Protein 5C3U (pdb70)

InterPro domains:
  IPR001926 Tryptophan synthase beta chain-like, PALP domain [PF00291] (20-313)
  IPR036052 Tryptophan synthase beta chain-like, PALP domain superfamily [G3DSA:3.40.50.1100] (22-314)
  IPR036052 Tryptophan synthase beta chain-like, PALP domain superfamily [G3DSA:3.40.50.1100] (52-147)
  IPR036052 Tryptophan synthase beta chain-like, PALP domain superfamily [SSF53686] (13-328)
  IPR050147 Serine/Threonine Dehydratase [PTHR48078] (16-329)

Secondary structure (DSSP, 8-state):
--SS----EEE-HHHHHHHTSEEEEEEGGGSGGGBTHHHHHHHHHHHHHHHH-SS-EEEE-S-HHHHHHHHHHHHHHT-EEEEEE-TT--HHHHHHHHHTT-EEEE--SSHHHHHHHHHTT--TTEEE--SS-SHHHHHHHHHHHHHHHHHTTT---SEEEEE-SSSHHHHHHHHHHHHTT-TT--EEEEEETTS-HHHHHHHHTS-----S---S-GGG--SS--HHHHHHHHHS-EEEEEE-HHHHHHHHHHHHHHHS----HHHHHHHHHHHTSHHHHH-TT--TT-EEEEEE-B-SS--HHHHHHHHHHH-

Nearest PDB structures (foldseek):
  5c3u-assembly1_A  TM=1.003E+00  e=1.178E-66  Rhizomucor miehei CAU432
  2rkb-assembly1_A  TM=9.290E-01  e=1.247E-35  Homo sapiens
  4h27-assembly1_A  TM=9.374E-01  e=5.847E-35  Homo sapiens
  1p5j-assembly1_A  TM=9.409E-01  e=1.085E-34  Homo sapiens
  2d1f-assembly1_B  TM=8.434E-01  e=1.531E-17  Mycobacterium tuberculosis

CATH classification: 3.40.50.1100 (+1 more: 3.40.50.1100)

Sequence (315 aa):
QSLHVATPLLHAPNLTTKELECNVFLKMENIQPSGSVKMRGIGAFCYQAVQTRGTNIQFVCGSGPNTVLAVSYCARQLGVEAIIVVPKATNERICQSIRTDGSHLILYGENWTAAEVHARKLVRRNGIYVPSSDHALIWQGHSTIVQELKTQLNDNPPAAIICPVGGGGLLNGVIMGLQEADWKDVPVIAVVETHGSNAFQASVVAGELVIMEKNNTIATSLISKAVSSKSLELSLNHPVVPFAVSDAMAADAVRLFAEDFKMLVEASAGAALSLCYTHLIRDILPSLSPAKDVVVVLVTGGSDISLAHLDEYRKKYM

Organism: NCBI:txid1031333

Foldseek 3Di:
DWQWDQFDWAWQVVLCVVLQFTETEGQQCPTVLRFLLRQLLRQVLVVLCVPQNAAAEEFELAFLSNQSNVLQNNLVRVHEYEYEYEQDDDVVSVVSSVVSVYHYDYHDPASVRRRVVRVVVADPRYDYRHRAADPRSLCRLLVNLVSVCVVVVNDQFQEEEEEAAQCRNVSNVCVNCVVSVVQAHEYEYEEAPQAQQLVVCLVVVHWAADPPGDAQQRRNHDRTHHPSNSVSVVRGHYHYDHHHSLLLLVQQVVCCVRVVAGAGSSLSRRSSCSVVSVVCVVPVPGHHVGYYYRHNGTDDRTDVVNNVVSVVPRD

Structure (mmCIF, N/CA/C/O backbone):
data_5C3U
#
_entry.id   5C3U
#
_cell.length_a   72.980
_cell.length_b   72.885
_cell.length_c   111.121
_cell.angle_alpha   90.00
_cell.angle_beta   90.00
_cell.angle_gamma   90.00
#
_symmetry.space_group_name_H-M   'C 2 2 21'
#
loop_
_entity.id
_entity.type
_entity.pdbx_description
1 polymer 'L-serine ammonia-lyase'
2 non-polymer "PYRIDOXAL-5'-PHOSPHATE"
3 water water
#
loop_
_atom_site.group_PDB
_atom_site.id
_atom_site.type_symbol
_atom_site.label_atom_id
_atom_site.label_alt_id
_atom_site.label_comp_id
_atom_site.label_asym_id
_atom_site.label_entity_id
_atom_site.label_seq_id
_atom_site.pdbx_PDB_ins_code
_atom_site.Cartn_x
_atom_site.Cartn_y
_atom_site.Cartn_z
_atom_site.occupancy
_atom_site.B_iso_or_equiv
_atom_site.auth_seq_id
_atom_site.auth_comp_id
_atom_site.auth_asym_id
_atom_site.auth_atom_id
_atom_site.pdbx_PDB_model_num
ATOM 1 N N . GLN A 1 16 ? 20.763 5.503 30.127 1.00 50.17 16 GLN A N 1
ATOM 2 C CA . GLN A 1 16 ? 21.610 5.706 31.338 1.00 47.27 16 GLN A CA 1
ATOM 3 C C . GLN A 1 16 ? 21.503 7.150 31.843 1.00 46.38 16 GLN A C 1
ATOM 4 O O . GLN A 1 16 ? 20.693 7.435 32.732 1.00 46.15 16 GLN A O 1
ATOM 6 N N . SER A 1 17 ? 22.297 8.057 31.267 1.00 43.38 17 SER A N 1
ATOM 7 C CA . SER A 1 17 ? 22.327 9.442 31.745 1.00 40.61 17 SER A CA 1
ATOM 8 C C . SER A 1 17 ? 22.523 10.489 30.653 1.00 37.90 17 SER A C 1
ATOM 9 O O . SER A 1 17 ? 23.101 10.209 29.594 1.00 36.39 17 SER A O 1
ATOM 12 N N . LEU A 1 18 ? 22.051 11.702 30.944 1.00 32.12 18 LEU A N 1
ATOM 13 C CA . LEU A 1 18 ? 22.101 12.823 30.026 1.00 31.07 18 LEU A CA 1
ATOM 14 C C . LEU A 1 18 ? 23.388 13.672 30.163 1.00 31.13 18 LEU A C 1
ATOM 15 O O . LEU A 1 18 ? 23.761 14.406 29.252 1.00 31.57 18 LEU A O 1
ATOM 20 N N . HIS A 1 19 ? 24.051 13.569 31.309 1.00 29.46 19 HIS A N 1
ATOM 21 C CA . HIS A 1 19 ? 25.334 14.235 31.529 1.00 28.61 19 HIS A CA 1
ATOM 22 C C . HIS A 1 19 ? 26.481 13.414 30.961 1.00 29.68 19 HIS A C 1
ATOM 23 O O . HIS A 1 19 ? 26.316 12.245 30.568 1.00 28.94 19 HIS A O 1
ATOM 30 N N . VAL A 1 20 ? 27.660 14.014 30.938 1.00 27.32 20 VAL A N 1
ATOM 31 C CA . VAL A 1 20 ? 28.846 13.381 30.361 1.00 28.75 20 VAL A CA 1
ATOM 32 C C . VAL A 1 20 ? 29.913 13.353 31.422 1.00 29.07 20 VAL A C 1
ATOM 33 O O . VAL A 1 20 ? 29.846 14.120 32.383 1.00 28.37 20 VAL A O 1
ATOM 37 N N . ALA A 1 21 ? 30.881 12.452 31.288 1.00 29.71 21 ALA A N 1
ATOM 38 C CA . ALA A 1 21 ? 32.058 12.513 32.146 1.00 29.89 21 ALA A CA 1
ATOM 39 C C . ALA A 1 21 ? 32.905 13.719 31.731 1.00 28.76 21 ALA A C 1
ATOM 40 O O . ALA A 1 21 ? 33.042 14.032 30.541 1.00 30.19 21 ALA A O 1
ATOM 42 N N . THR A 1 22 ? 33.416 14.443 32.714 1.00 27.01 22 THR A N 1
ATOM 43 C CA . THR A 1 22 ? 34.098 15.699 32.426 1.00 27.99 22 THR A CA 1
ATOM 44 C C . THR A 1 22 ? 35.568 15.596 32.816 1.00 27.41 22 THR A C 1
ATOM 45 O O . THR A 1 22 ? 35.910 14.809 33.693 1.00 28.93 22 THR A O 1
ATOM 49 N N . PRO A 1 23 ? 36.433 16.409 32.180 1.00 29.87 23 PRO A N 1
ATOM 50 C CA . PRO A 1 23 ? 37.861 16.407 32.526 1.00 31.16 23 PRO A CA 1
ATOM 51 C C . PRO A 1 23 ? 38.153 16.834 33.963 1.00 29.01 23 PRO A C 1
ATOM 52 O O . PRO A 1 23 ? 37.440 17.695 34.525 1.00 29.34 23 PRO A O 1
ATOM 56 N N . LEU A 1 24 ? 39.204 16.242 34.529 1.00 30.27 24 LEU A N 1
ATOM 57 C CA . LEU A 1 24 ? 39.802 16.735 35.766 1.00 30.98 24 LEU A CA 1
ATOM 58 C C . LEU A 1 24 ? 41.173 17.312 35.406 1.00 32.44 24 LEU A C 1
ATOM 59 O O . LEU A 1 24 ? 42.132 16.565 35.196 1.00 34.72 24 LEU A O 1
ATOM 64 N N . LEU A 1 25 ? 41.244 18.635 35.293 1.00 30.98 25 LEU A N 1
ATOM 65 C CA . LEU A 1 25 ? 42.465 19.307 34.840 1.00 32.27 25 LEU A CA 1
ATOM 66 C C . LEU A 1 25 ? 43.405 19.696 35.968 1.00 33.10 25 LEU A C 1
ATOM 67 O O . LEU A 1 25 ? 42.987 20.185 37.014 1.00 31.74 25 LEU A O 1
ATOM 72 N N . HIS A 1 26 ? 44.694 19.454 35.756 1.00 32.63 26 HIS A N 1
ATOM 73 C CA . HIS A 1 26 ? 45.703 19.922 36.684 1.00 34.97 26 HIS A CA 1
ATOM 74 C C . HIS A 1 26 ? 45.935 21.390 36.441 1.00 33.00 26 HIS A C 1
ATOM 75 O O . HIS A 1 26 ? 45.957 21.849 35.289 1.00 34.91 26 HIS A O 1
ATOM 82 N N . ALA A 1 27 ? 46.071 22.151 37.521 1.00 29.25 27 ALA A N 1
ATOM 83 C CA . ALA A 1 27 ? 46.332 23.585 37.439 1.00 29.67 27 ALA A CA 1
ATOM 84 C C . ALA A 1 27 ? 47.787 23.882 37.852 1.00 30.49 27 ALA A C 1
ATOM 85 O O . ALA A 1 27 ? 48.059 24.113 39.031 1.00 32.34 27 ALA A O 1
ATOM 87 N N . PRO A 1 28 ? 48.738 23.862 36.896 1.00 31.55 28 PRO A N 1
ATOM 88 C CA . PRO A 1 28 ? 50.142 23.886 37.354 1.00 31.94 28 PRO A CA 1
ATOM 89 C C . PRO A 1 28 ? 50.640 25.196 37.974 1.00 32.75 28 PRO A C 1
ATOM 90 O O . PRO A 1 28 ? 51.477 25.157 38.880 1.00 35.79 28 PRO A O 1
ATOM 94 N N . ASN A 1 29 ? 50.143 26.338 37.514 1.00 35.72 29 ASN A N 1
ATOM 95 C CA . ASN A 1 29 ? 50.592 27.624 38.070 1.00 36.63 29 ASN A CA 1
ATOM 96 C C . ASN A 1 29 ? 50.075 27.770 39.492 1.00 37.99 29 ASN A C 1
ATOM 97 O O . ASN A 1 29 ? 50.789 28.245 40.381 1.00 37.57 29 ASN A O 1
ATOM 102 N N . LEU A 1 30 ? 48.846 27.310 39.705 1.00 35.14 30 LEU A N 1
ATOM 103 C CA . LEU A 1 30 ? 48.240 27.303 41.031 1.00 36.74 30 LEU A CA 1
ATOM 104 C C . LEU A 1 30 ? 48.915 26.321 41.973 1.00 35.55 30 LEU A C 1
ATOM 105 O O . LEU A 1 30 ? 49.099 26.623 43.163 1.00 35.05 30 LEU A O 1
ATOM 110 N N . THR A 1 31 ? 49.240 25.139 41.446 1.00 33.56 31 THR A N 1
ATOM 111 C CA A THR A 1 31 ? 49.928 24.123 42.237 0.50 35.53 31 THR A CA 1
ATOM 112 C CA B THR A 1 31 ? 49.940 24.103 42.200 0.50 33.48 31 THR A CA 1
ATOM 113 C C . THR A 1 31 ? 51.267 24.649 42.741 1.00 34.24 31 THR A C 1
ATOM 114 O O . THR A 1 31 ? 51.605 24.454 43.917 1.00 32.18 31 THR A O 1
ATOM 121 N N . LYS A 1 32 ? 51.996 25.347 41.873 1.00 35.34 32 LYS A N 1
ATOM 122 C CA . LYS A 1 32 ? 53.273 25.957 42.254 1.00 41.28 32 LYS A CA 1
ATOM 123 C C . LYS A 1 32 ? 53.086 27.042 43.312 1.00 43.52 32 LYS A C 1
ATOM 124 O O . LYS A 1 32 ? 53.782 27.049 44.331 1.00 45.69 32 LYS A O 1
ATOM 130 N N . GLU A 1 33 ? 52.137 27.943 43.076 1.00 44.41 33 GLU A N 1
ATOM 131 C CA . GLU A 1 33 ? 51.859 29.039 43.995 1.00 46.69 33 GLU A CA 1
ATOM 132 C C . GLU A 1 33 ? 51.443 28.552 45.379 1.00 44.53 33 GLU A C 1
ATOM 133 O O . GLU A 1 33 ? 51.868 29.113 46.379 1.00 45.62 33 GLU A O 1
ATOM 139 N N . LEU A 1 34 ? 50.596 27.527 45.421 1.00 41.72 34 LEU A N 1
ATOM 140 C CA . LEU A 1 34 ? 49.976 27.080 46.667 1.00 43.47 34 LEU A CA 1
ATOM 141 C C . LEU A 1 34 ? 50.763 26.012 47.398 1.00 45.00 34 LEU A C 1
ATOM 142 O O . LEU A 1 34 ? 50.441 25.697 48.545 1.00 46.26 34 LEU A O 1
ATOM 147 N N . GLU A 1 35 ? 51.779 25.453 46.734 1.00 44.88 35 GLU A N 1
ATOM 148 C CA . GLU A 1 35 ? 52.564 24.347 47.291 1.00 44.99 35 GLU A CA 1
ATOM 149 C C . GLU A 1 35 ? 51.644 23.169 47.626 1.00 46.09 35 GLU A C 1
ATOM 150 O O . GLU A 1 35 ? 51.747 22.542 48.690 1.00 45.10 35 GLU A O 1
ATOM 152 N N . CYS A 1 36 ? 50.740 22.887 46.692 1.00 43.10 36 CYS A N 1
ATOM 153 C CA . CYS A 1 36 ? 49.719 21.862 46.851 1.00 41.70 36 CYS A CA 1
ATOM 154 C C . CYS A 1 36 ? 49.127 21.563 45.480 1.00 38.23 36 CYS A C 1
ATOM 155 O O . CYS A 1 36 ? 48.915 22.484 44.710 1.00 36.78 36 CYS A O 1
ATOM 158 N N . ASN A 1 37 ? 48.842 20.299 45.184 1.00 37.18 37 ASN A N 1
ATOM 159 C CA . ASN A 1 37 ? 48.260 19.940 43.887 1.00 37.77 37 ASN A CA 1
ATOM 160 C C . ASN A 1 37 ? 46.802 20.378 43.759 1.00 36.68 37 ASN A C 1
ATOM 161 O O . ASN A 1 37 ? 45.951 19.939 44.532 1.00 35.40 37 ASN A O 1
ATOM 166 N N . VAL A 1 38 ? 46.530 21.214 42.762 1.00 33.40 38 VAL A N 1
ATOM 167 C CA . VAL A 1 38 ? 45.186 21.722 42.511 1.00 30.52 38 VAL A CA 1
ATOM 168 C C . VAL A 1 38 ? 44.640 21.082 41.246 1.00 30.43 38 VAL A C 1
ATOM 169 O O . VAL A 1 38 ? 45.266 21.163 40.171 1.00 28.85 38 VAL A O 1
ATOM 173 N N . PHE A 1 39 ? 43.482 20.428 41.389 1.00 27.73 39 PHE A N 1
ATOM 174 C CA . PHE A 1 39 ? 42.791 19.827 40.261 1.00 27.70 39 PHE A CA 1
ATOM 175 C C . PHE A 1 39 ? 41.452 20.526 40.070 1.00 28.08 39 PHE A C 1
ATOM 176 O O . PHE A 1 39 ? 40.781 20.871 41.045 1.00 27.62 39 PHE A O 1
ATOM 184 N N . LEU A 1 40 ? 41.065 20.707 38.819 1.00 24.71 40 LEU A N 1
ATOM 185 C CA . LEU A 1 40 ? 39.835 21.414 38.499 1.00 26.73 40 LEU A CA 1
ATOM 186 C C . LEU A 1 40 ? 38.882 20.464 37.789 1.00 27.33 40 LEU A C 1
ATOM 187 O O . LEU A 1 40 ? 39.212 19.930 36.724 1.00 27.49 40 LEU A O 1
ATOM 192 N N . LYS A 1 41 ? 37.713 20.236 38.396 1.00 27.38 41 LYS A N 1
ATOM 193 C CA . LYS A 1 41 ? 36.682 19.371 37.806 1.00 26.55 41 LYS A CA 1
ATOM 194 C C . LYS A 1 41 ? 35.790 20.233 36.900 1.00 27.38 41 LYS A C 1
ATOM 195 O O . LYS A 1 41 ? 35.061 21.098 37.383 1.00 25.57 41 LYS A O 1
ATOM 201 N N . MET A 1 42 ? 35.880 20.024 35.582 1.00 26.28 42 MET A N 1
ATOM 202 C CA . MET A 1 42 ? 35.355 20.975 34.597 1.00 27.74 42 MET A CA 1
ATOM 203 C C . MET A 1 42 ? 33.902 20.737 34.142 1.00 28.78 42 MET A C 1
ATOM 204 O O . MET A 1 42 ? 33.652 20.270 33.030 1.00 27.69 42 MET A O 1
ATOM 209 N N . GLU A 1 43 ? 32.949 21.121 34.982 1.00 26.78 43 GLU A N 1
ATOM 210 C CA . GLU A 1 43 ? 31.518 20.986 34.647 1.00 28.37 43 GLU A CA 1
ATOM 211 C C . GLU A 1 43 ? 30.972 21.933 33.556 1.00 27.18 43 GLU A C 1
ATOM 212 O O . GLU A 1 43 ? 29.822 21.779 33.092 1.00 25.97 43 GLU A O 1
ATOM 218 N N . ASN A 1 44 ? 31.779 22.914 33.137 1.00 27.95 44 ASN A N 1
ATOM 219 C CA . ASN A 1 44 ? 31.391 23.793 32.031 1.00 30.29 44 ASN A CA 1
ATOM 220 C C . ASN A 1 44 ? 31.303 23.038 30.715 1.00 30.11 44 ASN A C 1
ATOM 221 O O . ASN A 1 44 ? 30.739 23.538 29.744 1.00 33.26 44 ASN A O 1
ATOM 226 N N . ILE A 1 45 ? 31.852 21.825 30.699 1.00 29.55 45 ILE A N 1
ATOM 227 C CA . ILE A 1 45 ? 31.855 20.950 29.513 1.00 30.21 45 ILE A CA 1
ATOM 228 C C . ILE A 1 45 ? 30.546 20.138 29.360 1.00 29.21 45 ILE A C 1
ATOM 229 O O . ILE A 1 45 ? 30.270 19.553 28.306 1.00 28.57 45 ILE A O 1
ATOM 234 N N . GLN A 1 46 ? 29.735 20.111 30.407 1.00 25.25 46 GLN A N 1
ATOM 235 C CA . GLN A 1 46 ? 28.439 19.421 30.351 1.00 25.03 46 GLN A CA 1
ATOM 236 C C . GLN A 1 46 ? 27.559 19.990 29.253 1.00 25.10 46 GLN A C 1
ATOM 237 O O . GLN A 1 46 ? 27.621 21.203 28.977 1.00 25.73 46 GLN A O 1
ATOM 243 N N . PRO A 1 47 ? 26.714 19.141 28.633 1.00 26.63 47 PRO A N 1
ATOM 244 C CA . PRO A 1 47 ? 25.665 19.698 27.802 1.00 26.91 47 PRO A CA 1
ATOM 245 C C . PRO A 1 47 ? 24.892 20.719 28.618 1.00 27.06 47 PRO A C 1
ATOM 246 O O . PRO A 1 47 ? 24.683 20.538 29.826 1.00 28.91 47 PRO A O 1
ATOM 250 N N . SER A 1 48 ? 24.511 21.794 27.957 1.00 24.94 48 SER A N 1
ATOM 251 C CA . SER A 1 48 ? 23.860 22.977 28.580 1.00 26.00 48 SER A CA 1
ATOM 252 C C . SER A 1 48 ? 24.814 23.932 29.337 1.00 24.48 48 SER A C 1
ATOM 253 O O . SER A 1 48 ? 24.429 25.061 29.629 1.00 26.62 48 SER A O 1
ATOM 256 N N . GLY A 1 49 ? 26.027 23.482 29.673 1.00 24.95 49 GLY A N 1
ATOM 257 C CA . GLY A 1 49 ? 27.077 24.415 30.098 1.00 22.25 49 GLY A CA 1
ATOM 258 C C . GLY A 1 49 ? 27.362 24.485 31.587 1.00 23.36 49 GLY A C 1
ATOM 259 O O . GLY A 1 49 ? 28.155 25.338 32.034 1.00 22.96 49 GLY A O 1
ATOM 260 N N . SER A 1 50 ? 26.725 23.607 32.355 1.00 20.88 50 SER A N 1
ATOM 261 C CA . SER A 1 50 ? 26.947 23.598 33.814 1.00 19.55 50 SER A CA 1
ATOM 262 C C . SER A 1 50 ? 26.722 22.257 34.466 1.00 20.24 50 SER A C 1
ATOM 263 O O . SER A 1 50 ? 26.176 21.330 33.850 1.00 20.27 50 SER A O 1
ATOM 266 N N . VAL A 1 51 ? 27.117 22.173 35.742 1.00 19.12 51 VAL A N 1
ATOM 267 C CA . VAL A 1 51 ? 26.909 20.997 36.597 1.00 20.70 51 VAL A CA 1
ATOM 268 C C . VAL A 1 51 ? 25.418 20.583 36.716 1.00 20.03 51 VAL A C 1
ATOM 269 O O . VAL A 1 51 ? 25.137 19.424 37.004 1.00 19.42 51 VAL A O 1
ATOM 273 N N . LYS A 1 52 ? 24.490 21.519 36.475 1.00 20.32 52 LYS A N 1
ATOM 274 C CA . LYS A 1 52 ? 23.056 21.216 36.542 1.00 21.44 52 LYS A CA 1
ATOM 275 C C . LYS A 1 52 ? 22.680 20.035 35.686 1.00 23.03 52 LYS A C 1
ATOM 276 O O . LYS A 1 52 ? 21.739 19.300 36.013 1.00 23.45 52 LYS A O 1
ATOM 282 N N . MET A 1 53 ? 23.406 19.831 34.584 1.00 23.75 53 MET A N 1
ATOM 283 C CA . MET A 1 53 ? 23.153 18.668 33.741 1.00 24.85 53 MET A CA 1
ATOM 284 C C . MET A 1 53 ? 23.147 17.337 34.530 1.00 25.41 53 MET A C 1
ATOM 285 O O . MET A 1 53 ? 22.370 16.428 34.204 1.00 24.98 53 MET A O 1
ATOM 290 N N . ARG A 1 54 ? 23.961 17.218 35.586 1.00 23.87 54 ARG A N 1
ATOM 291 C CA . ARG A 1 54 ? 23.976 15.977 36.387 1.00 23.46 54 ARG A CA 1
ATOM 292 C C . ARG A 1 54 ? 22.678 15.831 37.181 1.00 23.13 54 ARG A C 1
ATOM 293 O O . ARG A 1 54 ? 21.930 14.853 36.996 1.00 24.06 54 ARG A O 1
ATOM 301 N N . GLY A 1 55 ? 22.434 16.775 38.097 1.00 22.78 55 GLY A N 1
ATOM 302 C CA . GLY A 1 55 ? 21.252 16.717 38.962 1.00 22.91 55 GLY A CA 1
ATOM 303 C C . GLY A 1 55 ? 19.960 16.807 38.184 1.00 23.15 55 GLY A C 1
ATOM 304 O O . GLY A 1 55 ? 19.042 15.981 38.364 1.00 23.45 55 GLY A O 1
ATOM 305 N N . ILE A 1 56 ? 19.875 17.828 37.317 1.00 23.77 56 ILE A N 1
ATOM 306 C CA . ILE A 1 56 ? 18.637 18.104 36.580 1.00 25.14 56 ILE A CA 1
ATOM 307 C C . ILE A 1 56 ? 18.384 17.015 35.544 1.00 24.65 56 ILE A C 1
ATOM 308 O O . ILE A 1 56 ? 17.240 16.577 35.373 1.00 24.41 56 ILE A O 1
ATOM 313 N N . GLY A 1 57 ? 19.454 16.543 34.900 1.00 24.86 57 GLY A N 1
ATOM 314 C CA . GLY A 1 57 ? 19.404 15.388 33.990 1.00 24.64 57 GLY A CA 1
ATOM 315 C C . GLY A 1 57 ? 18.778 14.165 34.634 1.00 24.79 57 GLY A C 1
ATOM 316 O O . GLY A 1 57 ? 17.922 13.521 34.038 1.00 25.90 57 GLY A O 1
ATOM 317 N N . ALA A 1 58 ? 19.180 13.867 35.874 1.00 24.12 58 ALA A N 1
ATOM 318 C CA . ALA A 1 58 ? 18.660 12.709 36.584 1.00 23.24 58 ALA A CA 1
ATOM 319 C C . ALA A 1 58 ? 17.173 12.850 36.892 1.00 23.66 58 ALA A C 1
ATOM 320 O O . ALA A 1 58 ? 16.413 11.876 36.767 1.00 23.22 58 ALA A O 1
ATOM 322 N N . PHE A 1 59 ? 16.774 14.046 37.352 1.00 22.99 59 PHE A N 1
ATOM 323 C CA . PHE A 1 59 ? 15.380 14.336 37.668 1.00 23.03 59 PHE A CA 1
ATOM 324 C C . PHE A 1 59 ? 14.518 14.192 36.407 1.00 24.72 59 PHE A C 1
ATOM 325 O O . PHE A 1 59 ? 13.476 13.498 36.429 1.00 23.71 59 PHE A O 1
ATOM 333 N N . CYS A 1 60 ? 14.953 14.837 35.327 1.00 21.82 60 CYS A N 1
ATOM 334 C CA . CYS A 1 60 ? 14.170 14.830 34.084 1.00 24.18 60 CYS A CA 1
ATOM 335 C C . CYS A 1 60 ? 14.028 13.441 33.464 1.00 23.86 60 CYS A C 1
ATOM 336 O O . CYS A 1 60 ? 12.922 13.050 33.025 1.00 24.06 60 CYS A O 1
ATOM 339 N N . TYR A 1 61 ? 15.140 12.697 33.452 1.00 23.27 61 TYR A N 1
ATOM 340 C CA . TYR A 1 61 ? 15.177 11.322 32.940 1.00 25.16 61 TYR A CA 1
ATOM 341 C C . TYR A 1 61 ? 14.190 10.433 33.690 1.00 24.72 61 TYR A C 1
ATOM 342 O O . TYR A 1 61 ? 13.375 9.745 33.075 1.00 24.94 61 TYR A O 1
ATOM 351 N N . GLN A 1 62 ? 14.243 10.475 35.024 1.00 22.65 62 GLN A N 1
ATOM 352 C CA . GLN A 1 62 ? 13.348 9.712 35.860 1.00 24.24 62 GLN A CA 1
ATOM 353 C C . GLN A 1 62 ? 11.888 10.135 35.704 1.00 23.59 62 GLN A C 1
ATOM 354 O O . GLN A 1 62 ? 10.984 9.274 35.702 1.00 23.94 62 GLN A O 1
ATOM 360 N N . ALA A 1 63 ? 11.640 11.441 35.571 1.00 22.68 63 ALA A N 1
ATOM 361 C CA . ALA A 1 63 ? 10.277 11.909 35.364 1.00 22.44 63 ALA A CA 1
ATOM 362 C C . ALA A 1 63 ? 9.671 11.276 34.117 1.00 24.28 63 ALA A C 1
ATOM 363 O O . ALA A 1 63 ? 8.506 10.854 34.141 1.00 24.38 63 ALA A O 1
ATOM 365 N N . VAL A 1 64 ? 10.451 11.230 33.038 1.00 22.99 64 VAL A N 1
ATOM 366 C CA . VAL A 1 64 ? 9.955 10.650 31.789 1.00 25.12 64 VAL A CA 1
ATOM 367 C C . VAL A 1 64 ? 9.794 9.123 31.912 1.00 25.18 64 VAL A C 1
ATOM 368 O O . VAL A 1 64 ? 8.808 8.562 31.430 1.00 26.16 64 VAL A O 1
ATOM 372 N N . GLN A 1 65 ? 10.719 8.461 32.601 1.00 25.84 65 GLN A N 1
ATOM 373 C CA . GLN A 1 65 ? 10.602 6.999 32.829 1.00 28.37 65 GLN A CA 1
ATOM 374 C C . GLN A 1 65 ? 9.304 6.675 33.575 1.00 30.74 65 GLN A C 1
ATOM 375 O O . GLN A 1 65 ? 8.630 5.695 33.276 1.00 30.24 65 GLN A O 1
ATOM 381 N N . THR A 1 66 ? 8.940 7.511 34.538 1.00 29.03 66 THR A N 1
ATOM 382 C CA . THR A 1 66 ? 7.739 7.248 35.327 1.00 30.36 66 THR A CA 1
ATOM 383 C C . THR A 1 66 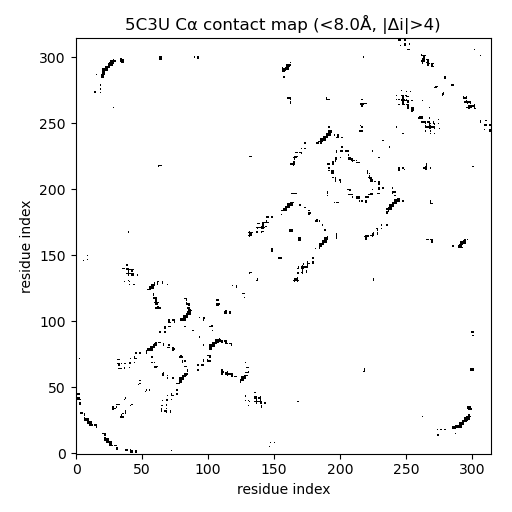? 6.431 7.758 34.693 1.00 29.70 66 THR A C 1
ATOM 384 O O . THR A 1 66 ? 5.396 7.082 34.748 1.00 30.33 66 THR A O 1
ATOM 388 N N . ARG A 1 67 ? 6.470 8.944 34.091 1.00 28.35 67 ARG A N 1
ATOM 389 C CA . ARG A 1 67 ? 5.253 9.647 33.696 1.00 27.36 67 ARG A CA 1
ATOM 390 C C . ARG A 1 67 ? 5.025 9.701 32.181 1.00 28.52 67 ARG A C 1
ATOM 391 O O . ARG A 1 67 ? 3.969 10.144 31.734 1.00 30.14 67 ARG A O 1
ATOM 399 N N . GLY A 1 68 ? 6.007 9.267 31.407 1.00 26.95 68 GLY A N 1
ATOM 400 C CA . GLY A 1 68 ? 5.891 9.246 29.940 1.00 28.39 68 GLY A CA 1
ATOM 401 C C . GLY A 1 68 ? 6.261 10.570 29.302 1.00 29.82 68 GLY A C 1
ATOM 402 O O . GLY A 1 68 ? 6.737 11.491 29.974 1.00 28.39 68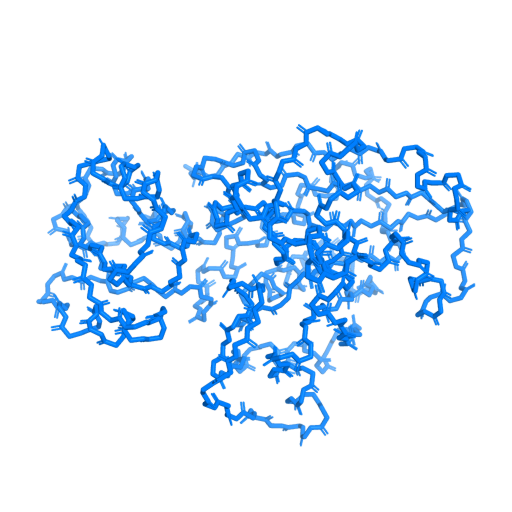 GLY A O 1
ATOM 403 N N . THR A 1 69 ? 6.014 10.668 27.996 1.00 27.52 69 THR A N 1
ATOM 404 C CA . THR A 1 69 ? 6.445 11.801 27.216 1.00 29.96 69 THR A CA 1
ATOM 405 C C . THR A 1 69 ? 5.332 12.808 26.890 1.00 30.74 69 THR A C 1
ATOM 406 O O . THR A 1 69 ? 5.530 13.711 26.076 1.00 33.06 69 THR A O 1
ATOM 410 N N . ASN A 1 70 ? 4.172 12.654 27.520 1.00 31.27 70 ASN A N 1
ATOM 411 C CA . ASN A 1 70 ? 3.089 13.643 27.376 1.00 30.68 70 ASN A CA 1
ATOM 412 C C . ASN A 1 70 ? 3.099 14.714 28.457 1.00 31.29 70 ASN A C 1
ATOM 413 O O . ASN A 1 70 ? 2.208 15.571 28.513 1.00 32.98 70 ASN A O 1
ATOM 418 N N . ILE A 1 71 ? 4.103 14.659 29.326 1.00 31.37 71 ILE A N 1
ATOM 419 C CA . ILE A 1 71 ? 4.229 15.640 30.397 1.00 31.66 71 ILE A CA 1
ATOM 420 C C . ILE A 1 71 ? 4.758 16.959 29.858 1.00 29.55 71 ILE A C 1
ATOM 421 O O . ILE A 1 71 ? 5.189 17.053 28.705 1.00 28.97 71 ILE A O 1
ATOM 426 N N . GLN A 1 72 ? 4.696 17.992 30.693 1.00 27.99 72 GLN A N 1
ATOM 427 C CA . GLN A 1 72 ? 5.361 19.249 30.387 1.00 26.51 72 GLN A CA 1
ATOM 428 C C . GLN A 1 72 ? 6.322 19.484 31.522 1.00 24.91 72 GLN A C 1
ATOM 429 O O . GLN A 1 72 ? 5.925 19.356 32.683 1.00 25.42 72 GLN A O 1
ATOM 435 N N . PHE A 1 73 ? 7.583 19.806 31.220 1.00 24.36 73 PHE A N 1
ATOM 436 C CA . PHE A 1 73 ? 8.449 20.262 32.306 1.00 23.79 73 PHE A CA 1
ATOM 437 C C . PHE A 1 73 ? 8.245 21.765 32.452 1.00 23.02 73 PHE A C 1
ATOM 438 O O . PHE A 1 73 ? 8.120 22.456 31.465 1.00 24.53 73 PHE A O 1
ATOM 446 N N . VAL A 1 74 ? 8.200 22.261 33.681 1.00 21.56 74 VAL A N 1
ATOM 447 C CA . VAL A 1 74 ? 8.005 23.693 33.920 1.00 22.53 74 VAL A CA 1
ATOM 448 C C . VAL A 1 74 ? 9.161 24.134 34.808 1.00 22.03 74 VAL A C 1
ATOM 449 O O . VAL A 1 74 ? 9.476 23.471 35.808 1.00 21.64 74 VAL A O 1
ATOM 453 N N . CYS A 1 75 ? 9.801 25.246 34.464 1.00 21.67 75 CYS A N 1
ATOM 454 C CA . CYS A 1 75 ? 10.923 25.704 35.270 1.00 20.96 75 CYS A CA 1
ATOM 455 C C . CYS A 1 75 ? 11.147 27.197 35.159 1.00 21.06 75 CYS A C 1
ATOM 456 O O . CYS A 1 75 ? 11.147 27.739 34.056 1.00 20.53 75 CYS A O 1
ATOM 459 N N . GLY A 1 76 ? 11.338 27.834 36.312 1.00 19.69 76 GLY A N 1
ATOM 460 C CA . GLY A 1 76 ? 11.817 29.224 36.385 1.00 21.84 76 GLY A CA 1
ATOM 461 C C . GLY A 1 76 ? 12.967 29.397 37.391 1.00 24.70 76 GLY A C 1
ATOM 462 O O . GLY A 1 76 ? 13.290 30.531 37.772 1.00 26.30 76 GLY A O 1
ATOM 463 N N . SER A 1 77 ? 13.599 28.280 37.778 1.00 23.76 77 SER A N 1
ATOM 464 C CA . SER A 1 77 ? 14.466 28.208 38.975 1.00 27.16 77 SER A C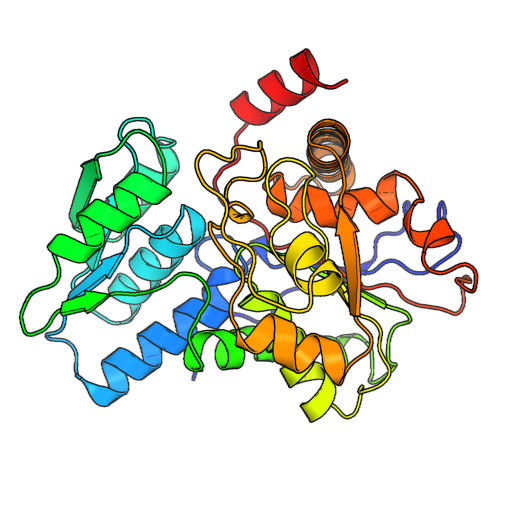A 1
ATOM 465 C C . SER A 1 77 ? 15.955 28.434 38.698 1.00 27.16 77 SER A C 1
ATOM 466 O O . SER A 1 77 ? 16.808 27.616 39.112 1.00 29.76 77 SER A O 1
ATOM 469 N N . GLY A 1 78 ? 16.266 29.518 38.000 1.00 24.11 78 GLY A N 1
ATOM 470 C CA . GLY A 1 78 ? 17.666 29.935 37.839 1.00 22.21 78 GLY A CA 1
ATOM 471 C C . GLY A 1 78 ? 18.203 29.691 36.443 1.00 23.34 78 GLY A C 1
ATOM 472 O O . GLY A 1 78 ? 17.690 28.831 35.722 1.00 22.40 78 GLY A O 1
ATOM 473 N N . PRO A 1 79 ? 19.285 30.395 36.076 1.00 23.42 79 PRO A N 1
ATOM 474 C CA . PRO A 1 79 ? 19.663 30.353 34.649 1.00 22.46 79 PRO A CA 1
ATOM 475 C C . PRO A 1 79 ? 20.153 28.972 34.212 1.00 22.60 79 PRO A C 1
ATOM 476 O O . PRO A 1 79 ? 19.809 28.498 33.109 1.00 23.69 79 PRO A O 1
ATOM 480 N N . ASN A 1 80 ? 20.954 28.321 35.043 1.00 21.51 80 ASN A N 1
ATOM 481 C CA . ASN A 1 80 ? 21.495 27.044 34.592 1.00 21.86 80 ASN A CA 1
ATOM 482 C C . ASN A 1 80 ? 20.499 25.918 34.703 1.00 21.87 80 ASN A C 1
ATOM 483 O O . ASN A 1 80 ? 20.580 24.949 33.940 1.00 22.11 80 ASN A O 1
ATOM 488 N N . THR A 1 81 ? 19.564 26.051 35.641 1.00 21.27 81 THR A N 1
ATOM 489 C CA . THR A 1 81 ? 18.489 25.067 35.747 1.00 21.76 81 THR A CA 1
ATOM 490 C C . THR A 1 81 ? 17.611 25.110 34.500 1.00 21.78 81 THR A C 1
ATOM 491 O O . THR A 1 81 ? 17.350 24.062 33.900 1.00 23.30 81 THR A O 1
ATOM 495 N N . VAL A 1 82 ? 17.200 26.308 34.076 1.00 20.65 82 VAL A N 1
ATOM 496 C CA . VAL A 1 82 ? 16.293 26.384 32.931 1.00 21.70 82 VAL A CA 1
ATOM 497 C C . VAL A 1 82 ? 17.001 25.893 31.690 1.00 21.21 82 VAL A C 1
ATOM 498 O O . VAL A 1 82 ? 16.391 25.218 30.876 1.00 22.80 82 VAL A O 1
ATOM 502 N N . LEU A 1 83 ? 18.298 26.171 31.573 1.00 21.04 83 LEU A N 1
ATOM 503 C CA . LEU A 1 83 ? 19.036 25.684 30.384 1.00 19.07 83 LEU A CA 1
ATOM 504 C C . LEU A 1 83 ? 19.108 24.144 30.346 1.00 20.62 83 LEU A C 1
ATOM 505 O O . LEU A 1 83 ? 19.004 23.529 29.270 1.00 20.29 83 LEU A O 1
ATOM 510 N N . ALA A 1 84 ? 19.319 23.529 31.514 1.00 19.98 84 ALA A N 1
ATOM 511 C CA . ALA A 1 84 ? 19.409 22.085 31.636 1.00 19.94 84 ALA A CA 1
ATOM 512 C C . ALA A 1 84 ? 18.055 21.463 31.329 1.00 21.00 84 ALA A C 1
ATOM 513 O O . ALA A 1 84 ? 17.983 20.470 30.599 1.00 21.23 84 ALA A O 1
ATOM 515 N N . VAL A 1 85 ? 16.991 22.061 31.852 1.00 20.21 85 VAL A N 1
ATOM 516 C CA . VAL A 1 85 ? 15.630 21.549 31.601 1.00 20.51 85 VAL A CA 1
ATOM 517 C C . VAL A 1 85 ? 15.333 21.634 30.089 1.00 22.27 85 VAL A C 1
ATOM 518 O O . VAL A 1 85 ? 14.822 20.671 29.493 1.00 21.90 85 VAL A O 1
ATOM 522 N N . SER A 1 86 ? 15.649 22.782 29.487 1.00 22.65 86 SER A N 1
ATOM 523 C CA . SER A 1 86 ? 15.416 22.981 28.028 1.00 22.96 86 SER A CA 1
ATOM 524 C C . SER A 1 86 ? 16.135 21.913 27.201 1.00 24.09 86 SER A C 1
ATOM 525 O O . SER A 1 86 ? 15.534 21.260 26.313 1.00 22.69 86 SER A O 1
ATOM 528 N N . TYR A 1 87 ? 17.409 21.701 27.513 1.00 22.02 87 TYR A N 1
ATOM 529 C CA . TYR A 1 87 ? 18.200 20.665 26.861 1.00 23.43 87 TYR A CA 1
ATOM 530 C C . TYR A 1 87 ? 17.612 19.269 27.049 1.00 22.89 87 TYR A C 1
ATOM 531 O O . TYR A 1 87 ? 17.465 18.525 26.085 1.00 23.27 87 TYR A O 1
ATOM 540 N N . CYS A 1 88 ? 17.282 18.904 28.289 1.00 22.16 88 CYS A N 1
ATOM 541 C CA . CYS A 1 88 ? 16.728 17.560 28.572 1.00 25.52 88 CYS A CA 1
ATOM 542 C C . CYS A 1 88 ? 15.380 17.340 27.877 1.00 25.43 88 CYS A C 1
ATOM 543 O O . CYS A 1 88 ? 15.095 16.250 27.396 1.00 25.65 88 CYS A O 1
ATOM 546 N N . ALA A 1 89 ? 14.552 18.385 27.806 1.00 24.72 89 ALA A N 1
ATOM 547 C CA . ALA A 1 89 ? 13.228 18.224 27.252 1.00 26.43 89 ALA A CA 1
ATOM 548 C C . ALA A 1 89 ? 13.407 17.915 25.768 1.00 27.13 89 ALA A C 1
ATOM 549 O O . ALA A 1 89 ? 12.758 17.008 25.237 1.00 27.15 89 ALA A O 1
ATOM 551 N N . ARG A 1 90 ? 14.313 18.637 25.111 1.00 26.72 90 ARG A N 1
ATOM 552 C CA . ARG A 1 90 ? 14.572 18.347 23.690 1.00 29.21 90 ARG A CA 1
ATOM 553 C C . ARG A 1 90 ? 15.108 16.905 23.486 1.00 29.11 90 ARG A C 1
ATOM 554 O O . ARG A 1 90 ? 14.665 16.200 22.564 1.00 30.37 90 ARG A O 1
ATOM 562 N N . GLN A 1 91 ? 16.021 16.455 24.348 1.00 26.75 91 GLN A N 1
ATOM 563 C CA . GLN A 1 91 ? 16.620 15.108 24.228 1.00 27.94 91 GLN A CA 1
ATOM 564 C C . GLN A 1 91 ? 15.594 14.018 24.498 1.00 29.49 91 GLN A C 1
ATOM 565 O O . GLN A 1 91 ? 15.609 12.971 23.851 1.00 30.01 91 GLN A O 1
ATOM 571 N N . LEU A 1 92 ? 14.697 14.289 25.450 1.00 27.53 92 LEU A N 1
ATOM 572 C CA . LEU A 1 92 ? 13.669 13.326 25.863 1.00 28.90 92 LEU A CA 1
ATOM 573 C C . LEU A 1 92 ? 12.381 13.374 25.030 1.00 29.53 92 LEU A C 1
ATOM 574 O O . LEU A 1 92 ? 11.511 12.511 25.187 1.00 30.22 92 LEU A O 1
ATOM 579 N N . GLY A 1 93 ? 12.262 14.366 24.147 1.00 30.53 93 GLY A N 1
ATOM 580 C CA . GLY A 1 93 ? 11.047 14.560 23.343 1.00 32.65 93 GLY A CA 1
ATOM 581 C C . GLY A 1 93 ? 9.820 15.018 24.129 1.00 33.45 93 GLY A C 1
ATOM 582 O O . GLY A 1 93 ? 8.705 14.533 23.894 1.00 34.06 93 GLY A O 1
ATOM 583 N N . VAL A 1 94 ? 10.018 15.954 25.058 1.00 29.99 94 VAL A N 1
ATOM 584 C CA . VAL A 1 94 ? 8.977 16.389 25.979 1.00 29.57 94 VAL A CA 1
ATOM 585 C C . VAL A 1 94 ? 8.818 17.900 25.864 1.00 29.47 94 VAL A C 1
ATOM 586 O O . VAL A 1 94 ? 9.786 18.601 25.557 1.00 29.97 94 VAL A O 1
ATOM 590 N N . GLU A 1 95 ? 7.601 18.392 26.071 1.00 29.76 95 GLU A N 1
ATOM 591 C CA . GLU A 1 95 ? 7.340 19.839 26.156 1.00 31.03 95 GLU A CA 1
ATOM 592 C C . GLU A 1 95 ? 7.998 20.511 27.368 1.00 29.96 95 GLU A C 1
ATOM 593 O O . GLU A 1 95 ? 7.991 19.969 28.475 1.00 29.11 95 GLU A O 1
ATOM 599 N N . ALA A 1 96 ? 8.546 21.704 27.171 1.00 26.62 96 ALA A N 1
ATOM 600 C CA . ALA A 1 96 ? 9.080 22.466 28.315 1.00 25.60 96 ALA A CA 1
ATOM 601 C C . ALA A 1 96 ? 8.522 23.885 28.283 1.00 25.12 96 ALA A C 1
ATOM 602 O O . ALA A 1 96 ? 8.415 24.513 27.208 1.00 26.89 96 ALA A O 1
ATOM 604 N N . ILE A 1 97 ? 8.105 24.350 29.452 1.00 25.93 97 ILE A N 1
ATOM 605 C CA . ILE A 1 97 ? 7.635 25.712 29.643 1.00 26.83 97 ILE A CA 1
ATOM 606 C C . ILE A 1 97 ? 8.666 26.379 30.563 1.00 25.48 97 ILE A C 1
ATOM 607 O O . ILE A 1 97 ? 8.826 25.983 31.731 1.00 25.65 97 ILE A O 1
ATOM 612 N N . ILE A 1 98 ? 9.331 27.403 30.047 1.00 25.24 98 ILE A N 1
ATOM 613 C CA . ILE A 1 98 ? 10.448 28.002 30.753 1.00 23.94 98 ILE A CA 1
ATOM 614 C C . ILE A 1 98 ? 10.184 29.488 31.026 1.00 22.83 98 ILE A C 1
ATOM 615 O O . ILE A 1 98 ? 9.852 30.220 30.106 1.00 25.09 98 ILE A O 1
ATOM 620 N N . VAL A 1 99 ? 10.314 29.916 32.282 1.00 21.07 99 VAL A N 1
ATOM 621 C CA . VAL A 1 99 ? 10.194 31.349 32.607 1.00 22.37 99 VAL A CA 1
ATOM 622 C C . VAL A 1 99 ? 11.566 31.925 32.998 1.00 23.98 99 VAL A C 1
ATOM 623 O O . VAL A 1 99 ? 12.294 31.356 33.845 1.00 22.88 99 VAL A O 1
ATOM 627 N N . VAL A 1 100 ? 11.899 33.080 32.429 1.00 22.88 100 VAL A N 1
ATOM 628 C CA . VAL A 1 100 ? 13.150 33.762 32.799 1.00 24.62 100 VAL A CA 1
ATOM 629 C C . VAL A 1 100 ? 12.814 35.235 33.097 1.00 25.57 100 VAL A C 1
ATOM 630 O O . VAL A 1 100 ? 11.769 35.713 32.631 1.00 27.62 100 VAL A O 1
ATOM 634 N N . PRO A 1 101 ? 13.644 35.925 33.922 1.00 27.94 101 PRO A N 1
ATOM 635 C CA . PRO A 1 101 ? 13.351 37.317 34.272 1.00 29.56 101 PRO A CA 1
ATOM 636 C C . PRO A 1 101 ? 13.331 38.195 33.044 1.00 30.96 101 PRO A C 1
ATOM 637 O O . PRO A 1 101 ? 13.970 37.870 32.030 1.00 29.68 101 PRO A O 1
ATOM 641 N N . LYS A 1 102 ? 12.593 39.301 33.144 1.00 34.10 102 LYS A N 1
ATOM 642 C CA . LYS A 1 102 ? 12.400 40.231 32.029 1.00 38.37 102 LYS A CA 1
ATOM 643 C C . LYS A 1 102 ? 13.685 40.625 31.306 1.00 39.51 102 LYS A C 1
ATOM 644 O O . LYS A 1 102 ? 13.672 40.763 30.087 1.00 43.07 102 LYS A O 1
ATOM 646 N N . ALA A 1 103 ? 14.785 40.784 32.044 1.00 41.74 103 ALA A N 1
ATOM 647 C CA . ALA A 1 103 ? 16.039 41.296 31.467 1.00 42.25 103 ALA A CA 1
ATOM 648 C C . ALA A 1 103 ? 17.147 40.252 31.197 1.00 43.01 103 ALA A C 1
ATOM 649 O O . ALA A 1 103 ? 18.335 40.589 31.174 1.00 47.07 103 ALA A O 1
ATOM 651 N N . THR A 1 104 ? 16.758 39.001 30.971 1.00 39.41 104 THR A N 1
ATOM 652 C CA . THR A 1 104 ? 17.693 37.876 30.824 1.00 38.12 104 THR A CA 1
ATOM 653 C C . THR A 1 104 ? 18.652 37.968 29.614 1.00 39.66 104 THR A C 1
ATOM 654 O O . THR A 1 104 ? 18.256 38.371 28.518 1.00 40.06 104 THR A O 1
ATOM 658 N N . ASN A 1 105 ? 19.907 37.584 29.863 1.00 41.79 105 ASN A N 1
ATOM 659 C CA . ASN A 1 105 ? 20.959 37.414 28.860 1.00 45.40 105 ASN A CA 1
ATOM 660 C C . ASN A 1 105 ? 20.389 36.809 27.578 1.00 45.46 105 ASN A C 1
ATOM 661 O O . ASN A 1 105 ? 19.692 35.790 27.609 1.00 43.55 105 ASN A O 1
ATOM 666 N N . GLU A 1 106 ? 20.670 37.448 26.449 1.00 46.22 106 GLU A N 1
ATOM 667 C CA . GLU A 1 106 ? 19.974 37.103 25.215 1.00 44.88 106 GLU A CA 1
ATOM 668 C C . GLU A 1 106 ? 20.341 35.734 24.653 1.00 40.77 106 GLU A C 1
ATOM 669 O O . GLU A 1 106 ? 19.506 35.077 24.027 1.00 38.53 106 GLU A O 1
ATOM 675 N N . ARG A 1 107 ? 21.572 35.301 24.888 1.00 37.88 107 ARG A N 1
ATOM 676 C CA . ARG A 1 107 ? 21.984 33.962 24.453 1.00 39.31 107 ARG A CA 1
ATOM 677 C C . ARG A 1 107 ? 21.326 32.845 25.250 1.00 35.92 107 ARG A C 1
ATOM 678 O O . ARG A 1 107 ? 21.092 31.756 24.730 1.00 34.15 107 ARG A O 1
ATOM 686 N N . ILE A 1 108 ? 21.026 33.123 26.515 1.00 34.32 108 ILE A N 1
ATOM 687 C CA . ILE A 1 108 ? 20.241 32.204 27.314 1.00 33.59 108 ILE A CA 1
ATOM 688 C C . ILE A 1 108 ? 18.872 32.021 26.650 1.00 31.78 108 ILE A C 1
ATOM 689 O O . ILE A 1 108 ? 18.429 30.882 26.444 1.00 33.87 108 ILE A O 1
ATOM 694 N N . CYS A 1 109 ? 18.242 33.142 26.282 1.00 31.40 109 CYS A N 1
ATOM 695 C CA . CYS A 1 109 ? 16.935 33.158 25.630 1.00 31.58 109 CYS A CA 1
ATOM 696 C C . CYS A 1 109 ? 16.968 32.434 24.294 1.00 33.13 109 CYS A C 1
ATOM 697 O O . CYS A 1 109 ? 16.080 31.627 23.995 1.00 28.43 109 CYS A O 1
ATOM 700 N N . GLN A 1 110 ? 18.017 32.688 23.514 1.00 31.65 110 GLN A N 1
ATOM 701 C CA . GLN A 1 110 ? 18.133 32.066 22.193 1.00 35.12 110 GLN A CA 1
ATOM 702 C C . GLN A 1 110 ? 18.309 30.552 22.306 1.00 32.45 110 GLN A C 1
ATOM 703 O O . GLN A 1 110 ? 17.746 29.801 21.511 1.00 34.86 110 GLN A O 1
ATOM 709 N N . SER A 1 111 ? 19.101 30.116 23.288 1.00 31.62 111 SER A N 1
ATOM 710 C CA . SER A 1 111 ? 19.339 28.688 23.485 1.00 32.20 111 SER A CA 1
ATOM 711 C C . SER A 1 111 ? 18.050 27.974 23.802 1.00 31.09 111 SER A C 1
ATOM 712 O O . SER A 1 111 ? 17.807 26.871 23.295 1.00 30.30 111 SER A O 1
ATOM 715 N N . ILE A 1 112 ? 17.241 28.594 24.669 1.00 29.03 112 ILE A N 1
ATOM 716 C CA . ILE A 1 112 ? 15.974 28.009 25.081 1.00 28.30 112 ILE A CA 1
ATOM 717 C C . ILE A 1 112 ? 14.987 27.922 23.914 1.00 30.04 112 ILE A C 1
ATOM 718 O O . ILE A 1 112 ? 14.309 26.913 23.738 1.00 27.90 112 ILE A O 1
ATOM 723 N N . ARG A 1 113 ? 14.920 28.976 23.108 1.00 30.90 113 ARG A N 1
ATOM 724 C CA . ARG A 1 113 ? 14.082 28.958 21.894 1.00 33.15 113 ARG A CA 1
ATOM 725 C C . ARG A 1 113 ? 14.552 27.924 20.877 1.00 32.37 113 ARG A C 1
ATOM 726 O O . ARG A 1 113 ? 13.741 27.188 20.320 1.00 32.38 113 ARG A O 1
ATOM 734 N N . THR A 1 114 ? 15.857 27.862 20.648 1.00 31.97 114 THR A N 1
ATOM 735 C CA . THR A 1 114 ? 16.425 26.886 19.714 1.00 31.46 114 THR A CA 1
ATOM 736 C C . THR A 1 114 ? 16.099 25.442 20.113 1.00 30.84 114 THR A C 1
ATOM 737 O O . THR A 1 114 ? 15.895 24.593 19.254 1.00 29.03 114 THR A O 1
ATOM 741 N N . ASP A 1 115 ? 16.026 25.174 21.420 1.00 29.43 115 ASP A N 1
ATOM 742 C CA . ASP A 1 115 ? 15.688 23.854 21.934 1.00 31.75 115 ASP A CA 1
ATOM 743 C C . ASP A 1 115 ? 14.229 23.499 21.650 1.00 31.32 115 ASP A C 1
ATOM 744 O O . ASP A 1 115 ? 13.836 22.340 21.749 1.00 33.45 115 ASP A O 1
ATOM 749 N N . GLY A 1 116 ? 13.428 24.506 21.328 1.00 29.46 116 GLY A N 1
ATOM 750 C CA . GLY A 1 116 ? 11.998 24.318 21.090 1.00 30.72 116 GLY A CA 1
ATOM 751 C C . GLY A 1 116 ? 11.123 24.485 22.327 1.00 30.90 116 GLY A C 1
ATOM 752 O O . GLY A 1 116 ? 9.922 24.159 22.299 1.00 29.08 116 GLY A O 1
ATOM 753 N N . SER A 1 117 ? 11.710 24.991 23.415 1.00 29.76 117 SER A N 1
ATOM 754 C CA . SER A 1 117 ? 10.942 25.277 24.622 1.00 29.07 117 SER A CA 1
ATOM 755 C C . SER A 1 117 ? 10.028 26.470 24.412 1.00 29.81 117 SER A C 1
ATOM 756 O O . SER A 1 117 ? 10.294 27.318 23.564 1.00 32.00 117 SER A O 1
ATOM 759 N N . HIS A 1 118 ? 8.966 26.538 25.199 1.00 28.16 118 HIS A N 1
ATOM 760 C CA . HIS A 1 118 ? 8.131 27.734 25.257 1.00 30.98 118 HIS A CA 1
ATOM 761 C C . HIS A 1 118 ? 8.651 28.686 26.287 1.00 31.66 118 HIS A C 1
ATOM 762 O O . HIS A 1 118 ? 8.634 28.401 27.486 1.00 32.26 118 HIS A O 1
ATOM 769 N N . LEU A 1 119 ? 9.141 29.829 25.812 1.00 30.80 119 LEU A N 1
ATOM 770 C CA . LEU A 1 119 ? 9.803 30.792 26.673 1.00 30.69 119 LEU A CA 1
ATOM 771 C C . LEU A 1 119 ? 8.879 31.934 27.060 1.00 30.30 119 LEU A C 1
ATOM 772 O O . LEU A 1 119 ? 8.256 32.553 26.206 1.00 29.72 119 LEU A O 1
ATOM 777 N N . ILE A 1 120 ? 8.794 32.203 28.361 1.00 27.55 120 ILE A N 1
ATOM 778 C CA . ILE A 1 120 ? 8.046 33.335 28.895 1.00 30.40 120 ILE A CA 1
ATOM 779 C C . ILE A 1 120 ? 9.008 34.262 29.637 1.00 31.78 120 ILE A C 1
ATOM 780 O O . ILE A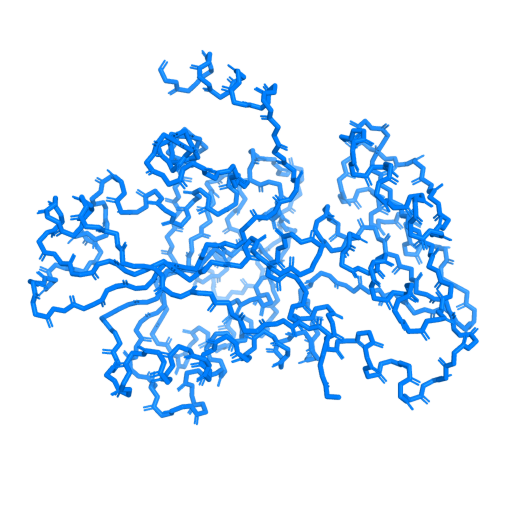 1 120 ? 9.826 33.798 30.436 1.00 31.16 120 ILE A O 1
ATOM 785 N N . LEU A 1 121 ? 8.912 35.565 29.372 1.00 31.97 121 LEU A N 1
ATOM 786 C CA . LEU A 1 121 ? 9.741 36.549 30.057 1.00 33.00 121 LEU A CA 1
ATOM 787 C C . LEU A 1 121 ? 8.936 37.224 31.149 1.00 32.18 121 LEU A C 1
ATOM 788 O O . LEU A 1 121 ? 7.937 37.895 30.874 1.00 33.32 121 LEU A O 1
ATOM 793 N N . TYR A 1 122 ? 9.348 37.034 32.400 1.00 31.37 122 TYR A N 1
ATOM 794 C CA . TYR A 1 122 ? 8.561 37.532 33.519 1.00 32.52 122 TYR A CA 1
ATOM 795 C C . TYR A 1 122 ? 9.370 37.644 34.792 1.00 33.58 122 TYR A C 1
ATOM 796 O O . TYR A 1 122 ? 10.047 36.691 35.175 1.00 32.52 122 TYR A O 1
ATOM 805 N N . GLY A 1 123 ? 9.251 38.793 35.464 1.00 35.17 123 GLY A N 1
ATOM 806 C CA . GLY A 1 123 ? 9.868 39.007 36.781 1.00 34.35 123 GLY A CA 1
ATOM 807 C C . GLY A 1 123 ? 11.102 39.897 36.770 1.00 35.54 123 GLY A C 1
ATOM 808 O O . GLY A 1 123 ? 11.780 40.038 35.748 1.00 34.33 123 GLY A O 1
ATOM 809 N N . GLU A 1 124 ? 11.394 40.492 37.923 1.00 34.97 124 GLU A N 1
ATOM 810 C CA . GLU A 1 124 ? 12.562 41.352 38.082 1.00 37.87 124 GLU A CA 1
ATOM 811 C C . GLU A 1 124 ? 13.826 40.532 38.381 1.00 36.39 124 GLU A C 1
ATOM 812 O O . GLU A 1 124 ? 14.937 41.022 38.181 1.00 34.93 124 GLU A O 1
ATOM 818 N N . ASN A 1 125 ? 13.654 39.299 38.862 1.00 32.05 125 ASN A N 1
ATOM 819 C CA . ASN A 1 125 ? 14.787 38.427 39.191 1.00 31.37 125 ASN A CA 1
ATOM 820 C C . ASN A 1 125 ? 14.373 36.963 39.136 1.00 28.26 125 ASN A C 1
ATOM 821 O O . ASN A 1 125 ? 13.206 36.675 38.884 1.00 27.65 125 ASN A O 1
ATOM 826 N N . TRP A 1 126 ? 15.310 36.042 39.382 1.00 28.70 126 TRP A N 1
ATOM 827 C CA . TRP A 1 126 ? 14.996 34.611 39.301 1.00 27.97 126 TRP A CA 1
ATOM 828 C C . TRP A 1 126 ? 14.013 34.095 40.333 1.00 30.02 126 TRP A C 1
ATOM 829 O O . TRP A 1 126 ? 13.282 33.133 40.075 1.00 29.89 126 TRP A O 1
ATOM 840 N N . THR A 1 127 ? 13.996 34.702 41.516 1.00 29.72 127 THR A N 1
ATOM 841 C CA . THR A 1 127 ? 12.981 34.333 42.505 1.00 31.41 127 THR A CA 1
ATOM 842 C C . THR A 1 127 ? 11.557 34.600 41.960 1.00 30.68 127 THR A C 1
ATOM 843 O O . THR A 1 127 ? 10.649 33.764 42.096 1.00 31.26 127 THR A O 1
ATOM 847 N N . ALA A 1 128 ? 11.367 35.753 41.317 1.00 29.69 128 ALA A N 1
ATOM 848 C CA . ALA A 1 128 ? 10.064 36.088 40.760 1.00 31.08 128 ALA A CA 1
ATOM 849 C C . ALA A 1 128 ? 9.719 35.187 39.567 1.00 30.77 128 ALA A C 1
ATOM 850 O O . ALA A 1 128 ? 8.563 34.822 39.395 1.00 29.71 128 ALA A O 1
ATOM 852 N N . ALA A 1 129 ? 10.717 34.856 38.749 1.00 29.63 129 ALA A N 1
ATOM 853 C CA . ALA A 1 129 ? 10.515 33.911 37.619 1.00 29.61 129 ALA A CA 1
ATOM 854 C C . ALA A 1 129 ? 10.022 32.566 38.138 1.00 28.41 129 ALA A C 1
ATOM 855 O O . ALA A 1 129 ? 9.069 31.988 37.589 1.00 28.12 129 ALA A O 1
ATOM 857 N N . GLU A 1 130 ? 10.656 32.087 39.211 1.00 27.74 130 GLU A N 1
ATOM 858 C CA . GLU A 1 130 ? 10.265 30.839 39.844 1.00 29.48 130 GLU A CA 1
ATOM 859 C C . GLU A 1 130 ? 8.831 30.891 40.370 1.00 30.02 130 GLU A C 1
ATOM 860 O O . GLU A 1 130 ? 8.084 29.926 40.217 1.00 27.82 130 GLU A O 1
ATOM 866 N N . VAL A 1 131 ? 8.482 32.001 41.029 1.00 31.59 131 VAL A N 1
ATOM 867 C CA . VAL A 1 131 ? 7.149 32.160 41.618 1.00 32.44 131 VAL A CA 1
ATOM 868 C C . VAL A 1 131 ? 6.102 32.091 40.517 1.00 31.03 131 VAL A C 1
ATOM 869 O O . VAL A 1 131 ? 5.117 31.370 40.648 1.00 32.23 131 VAL A O 1
ATOM 873 N N . HIS A 1 132 ? 6.358 32.789 39.415 1.00 31.77 132 HIS A N 1
ATOM 874 C CA . HIS A 1 132 ? 5.483 32.772 38.258 1.00 31.29 132 HIS A CA 1
ATOM 875 C C . HIS A 1 132 ? 5.415 31.413 37.608 1.00 30.68 132 HIS A C 1
ATOM 876 O O . HIS A 1 132 ? 4.322 30.886 37.371 1.00 30.56 132 HIS A O 1
ATOM 883 N N . ALA A 1 133 ? 6.573 30.814 37.337 1.00 29.33 133 ALA A N 1
ATOM 884 C CA . ALA A 1 133 ? 6.602 29.457 36.759 1.00 26.79 133 ALA A CA 1
ATOM 885 C C . ALA A 1 133 ? 5.785 28.452 37.563 1.00 27.52 133 ALA A C 1
ATOM 886 O O . ALA A 1 133 ? 5.085 27.621 36.993 1.00 27.34 133 ALA A O 1
ATOM 888 N N . ARG A 1 134 ? 5.853 28.533 38.890 1.00 28.38 134 ARG A N 1
ATOM 889 C CA . ARG A 1 134 ? 5.120 27.589 39.720 1.00 28.49 134 ARG A CA 1
ATOM 890 C C . ARG A 1 134 ? 3.616 27.623 39.501 1.00 29.76 134 ARG A C 1
ATOM 891 O O . ARG A 1 134 ? 2.963 26.576 39.588 1.00 30.96 134 ARG A O 1
ATOM 899 N N . LYS A 1 135 ? 3.088 28.796 39.167 1.00 30.24 135 LYS A N 1
ATOM 900 C CA . LYS A 1 135 ? 1.653 28.962 38.882 1.00 33.68 135 LYS A CA 1
ATOM 901 C C . LYS A 1 135 ? 1.244 28.469 37.482 1.00 34.91 135 LYS A C 1
ATOM 902 O O . LYS A 1 135 ? 0.065 28.533 37.131 1.00 37.00 135 LYS A O 1
ATOM 908 N N . LEU A 1 136 ? 2.200 27.990 36.685 1.00 33.23 136 LEU A N 1
ATOM 909 C CA . LEU A 1 136 ? 1.903 27.542 35.315 1.00 32.96 136 LEU A CA 1
ATOM 910 C C . LEU A 1 136 ? 1.790 26.036 35.191 1.00 31.75 136 LEU A C 1
ATOM 911 O O . LEU A 1 136 ? 1.587 25.506 34.091 1.00 35.08 136 LEU A O 1
ATOM 916 N N . VAL A 1 137 ? 1.952 25.346 36.308 1.00 29.73 137 VAL A N 1
ATOM 917 C CA . VAL A 1 137 ? 1.975 23.907 36.309 1.00 30.00 137 VAL A CA 1
ATOM 918 C C . VAL A 1 137 ? 0.541 23.372 36.276 1.00 31.56 137 VAL A C 1
ATOM 919 O O . VAL A 1 137 ? -0.236 23.581 37.210 1.00 31.99 137 VAL A O 1
ATOM 923 N N . ARG A 1 138 ? 0.219 22.674 35.198 1.00 29.97 138 ARG A N 1
ATOM 924 C CA . ARG A 1 138 ? -1.112 22.095 35.004 1.00 32.31 138 ARG A CA 1
ATOM 925 C C . ARG A 1 138 ? -1.134 20.606 35.376 1.00 32.75 138 ARG A C 1
ATOM 926 O O . ARG A 1 138 ? -0.141 20.084 35.884 1.00 31.76 138 ARG A O 1
ATOM 934 N N . ARG A 1 139 ? -2.270 19.933 35.158 1.00 30.74 139 ARG A N 1
ATOM 935 C CA . ARG A 1 139 ? -2.466 18.548 35.613 1.00 33.51 139 ARG A CA 1
ATOM 936 C C . ARG A 1 139 ? -1.360 17.539 35.232 1.00 34.06 139 ARG A C 1
ATOM 937 O O . ARG A 1 139 ? -1.078 16.610 35.992 1.00 38.13 139 ARG A O 1
ATOM 945 N N . ASN A 1 140 ? -0.736 17.704 34.072 1.00 33.13 140 ASN A N 1
ATOM 946 C CA . ASN A 1 140 ? 0.340 16.786 33.672 1.00 34.32 140 ASN A CA 1
ATOM 947 C C . ASN A 1 140 ? 1.678 17.521 33.560 1.00 31.63 140 ASN A C 1
ATOM 948 O O . ASN A 1 140 ? 2.587 17.106 32.824 1.00 30.87 140 ASN A O 1
ATOM 953 N N . GLY A 1 141 ? 1.785 18.636 34.274 1.00 31.49 141 GLY A N 1
ATOM 954 C CA . GLY A 1 141 ? 3.035 19.387 34.300 1.00 28.49 141 GLY A CA 1
ATOM 955 C C . GLY A 1 141 ? 3.848 18.985 35.505 1.00 29.59 141 GLY A C 1
ATOM 956 O O . GLY A 1 141 ? 3.302 18.562 36.517 1.00 30.01 141 GLY A O 1
ATOM 957 N N . ILE A 1 142 ? 5.167 19.119 35.410 1.00 26.59 142 ILE A N 1
ATOM 958 C CA . ILE A 1 142 ? 6.028 18.789 36.529 1.00 25.98 142 ILE A CA 1
ATOM 959 C C . ILE A 1 142 ? 7.005 19.947 36.697 1.00 24.76 142 ILE A C 1
ATOM 960 O O . ILE A 1 142 ? 7.718 20.294 35.755 1.00 24.45 142 ILE A O 1
ATOM 965 N N . TYR A 1 143 ? 6.986 20.550 37.882 1.00 24.93 143 TYR A N 1
ATOM 966 C CA . TYR A 1 143 ? 7.930 21.611 38.199 1.00 24.87 143 TYR A CA 1
ATOM 967 C C . TYR A 1 143 ? 9.313 21.018 38.493 1.00 24.22 143 TYR A C 1
ATOM 968 O O . TYR A 1 143 ? 9.440 20.027 39.215 1.00 23.61 143 TYR A O 1
ATOM 977 N N . VAL A 1 144 ? 10.349 21.628 37.913 1.00 23.44 144 VAL A N 1
ATOM 978 C CA . VAL A 1 144 ? 11.723 21.160 38.109 1.00 23.70 144 VAL A CA 1
ATOM 979 C C . VAL A 1 144 ? 12.447 22.104 39.054 1.00 23.95 144 VAL A C 1
ATOM 980 O O . VAL A 1 144 ? 12.753 23.245 38.692 1.00 24.42 144 VAL A O 1
ATOM 984 N N . PRO A 1 145 ? 12.68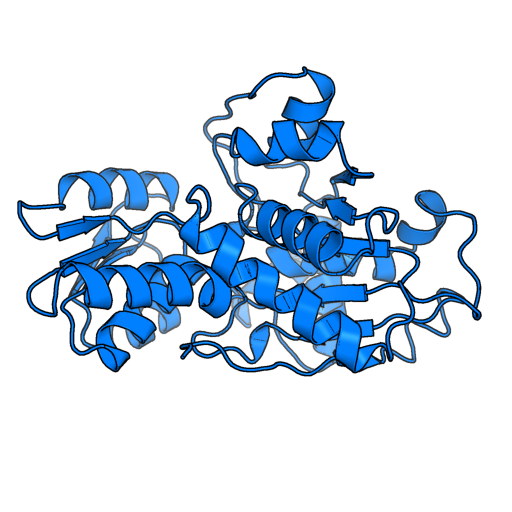5 21.659 40.296 1.00 26.03 145 PRO A N 1
ATOM 985 C CA . PRO A 1 145 ? 13.381 22.572 41.195 1.00 25.97 145 PRO A CA 1
ATOM 986 C C . PRO A 1 145 ? 14.882 22.625 40.859 1.00 25.54 145 PRO A C 1
ATOM 987 O O . PRO A 1 145 ? 15.362 21.791 40.107 1.00 24.38 145 PRO A O 1
ATOM 991 N N . SER A 1 146 ? 15.610 23.595 41.405 1.00 26.71 146 SER A N 1
ATOM 992 C CA . SER A 1 146 ? 17.029 23.697 41.081 1.00 24.77 146 SER A CA 1
ATOM 993 C C . SER A 1 146 ? 17.890 22.779 41.966 1.00 26.14 146 SER A C 1
ATOM 994 O O . SER A 1 146 ? 18.966 22.359 41.552 1.00 26.59 146 SER A O 1
ATOM 997 N N . SER A 1 147 ? 17.437 22.495 43.193 1.00 26.15 147 SER A N 1
ATOM 998 C CA . SER A 1 147 ? 18.333 21.950 44.218 1.00 28.28 147 SER A CA 1
ATOM 999 C C . SER A 1 147 ? 17.714 20.902 45.147 1.00 28.71 147 SER A C 1
ATOM 1000 O O . SER A 1 147 ? 18.346 19.890 45.427 1.00 29.95 147 SER A O 1
ATOM 1003 N N . ASP A 1 148 ? 16.485 21.134 45.601 1.00 27.60 148 ASP A N 1
ATOM 1004 C CA . ASP A 1 148 ? 15.953 20.396 46.757 1.00 29.97 148 ASP A CA 1
ATOM 1005 C C . ASP A 1 148 ? 15.087 19.206 46.338 1.00 29.10 148 ASP A C 1
ATOM 1006 O O . ASP A 1 148 ? 13.857 19.247 46.455 1.00 32.17 148 ASP A O 1
ATOM 1011 N N . HIS A 1 149 ? 15.734 18.154 45.842 1.00 27.93 149 HIS A N 1
ATOM 1012 C CA . HIS A 1 149 ? 15.043 16.913 45.495 1.00 27.03 149 HIS A CA 1
ATOM 1013 C C . HIS A 1 149 ? 16.000 15.765 45.485 1.00 25.92 149 HIS A C 1
ATOM 1014 O O . HIS A 1 149 ? 17.143 15.887 45.017 1.00 25.26 149 HIS A O 1
ATOM 1021 N N . ALA A 1 150 ? 15.536 14.621 45.977 1.00 25.16 150 ALA A N 1
ATOM 1022 C CA . ALA A 1 150 ? 16.383 13.447 46.087 1.00 25.44 150 ALA A CA 1
ATOM 1023 C C . ALA A 1 150 ? 17.003 13.048 44.755 1.00 25.55 150 ALA A C 1
ATOM 1024 O O . ALA A 1 150 ? 18.124 12.566 44.731 1.00 23.99 150 ALA A O 1
ATOM 1026 N N . LEU A 1 151 ? 16.264 13.207 43.660 1.00 25.66 151 LEU A N 1
ATOM 1027 C CA . LEU A 1 151 ? 16.811 12.826 42.348 1.00 25.50 151 LEU A CA 1
ATOM 1028 C C . LEU A 1 151 ? 17.973 13.704 41.914 1.00 24.35 151 LEU A C 1
ATOM 1029 O O . LEU A 1 151 ? 18.904 13.233 41.245 1.00 25.94 151 LEU A O 1
ATOM 1034 N N . ILE A 1 152 ? 17.872 14.988 42.236 1.00 22.48 152 ILE A N 1
ATOM 1035 C CA . ILE A 1 152 ? 18.937 15.955 41.937 1.00 22.27 152 ILE A CA 1
ATOM 1036 C C . ILE A 1 152 ? 20.199 15.575 42.722 1.00 22.84 152 ILE A C 1
ATOM 1037 O O . ILE A 1 152 ? 21.297 15.536 42.174 1.00 22.28 152 ILE A O 1
ATOM 1042 N N . TRP A 1 153 ? 20.067 15.276 44.015 1.00 22.66 153 TRP A N 1
ATOM 1043 C CA . TRP A 1 153 ? 21.255 14.860 44.763 1.00 23.09 153 TRP A CA 1
ATOM 1044 C C . TRP A 1 153 ? 21.897 13.619 44.203 1.00 23.28 153 TRP A C 1
ATOM 1045 O O . TRP A 1 153 ? 23.117 13.534 44.115 1.00 21.52 153 TRP A O 1
ATOM 1056 N N . GLN A 1 154 ? 21.072 12.640 43.850 1.00 23.87 154 GLN A N 1
ATOM 1057 C CA . GLN A 1 154 ? 21.551 11.397 43.262 1.00 26.26 154 GLN A CA 1
ATOM 1058 C C . GLN A 1 154 ? 22.322 11.656 41.964 1.00 26.50 154 GLN A C 1
ATOM 1059 O O . GLN A 1 154 ? 23.426 11.104 41.750 1.00 25.42 154 GLN A O 1
ATOM 1065 N N . GLY A 1 155 ? 21.746 12.508 41.125 1.00 23.25 155 GLY A N 1
ATOM 1066 C CA . GLY A 1 155 ? 22.365 12.921 39.865 1.00 23.31 155 GLY A CA 1
ATOM 1067 C C . GLY A 1 155 ? 23.718 13.579 40.097 1.00 23.74 155 GLY A C 1
ATOM 1068 O O . GLY A 1 155 ? 24.728 13.196 39.488 1.00 23.76 155 GLY A O 1
ATOM 1069 N N . HIS A 1 156 ? 23.748 14.548 41.011 1.00 24.06 156 HIS A N 1
ATOM 1070 C CA . HIS A 1 156 ? 24.992 15.239 41.328 1.00 22.83 156 HIS A CA 1
ATOM 1071 C C . HIS A 1 156 ? 26.033 14.322 41.903 1.00 23.59 156 HIS A C 1
ATOM 1072 O O . HIS A 1 156 ? 27.219 14.552 41.710 1.00 23.88 156 HIS A O 1
ATOM 1079 N N . SER A 1 157 ? 25.617 13.272 42.625 1.00 24.24 157 SER A N 1
ATOM 1080 C CA . SER A 1 157 ? 26.575 12.391 43.298 1.00 26.15 157 SER A CA 1
ATOM 1081 C C . SER A 1 157 ? 27.481 11.658 42.300 1.00 26.07 157 SER A C 1
ATOM 1082 O O . SER A 1 157 ? 28.570 11.212 42.667 1.00 27.99 157 SER A O 1
ATOM 1085 N N . THR A 1 158 ? 27.057 11.595 41.032 1.00 24.79 158 THR A N 1
ATOM 1086 C CA . THR A 1 158 ? 27.871 10.992 39.985 1.00 26.48 158 THR A CA 1
ATOM 1087 C C . THR A 1 158 ? 29.236 11.692 39.854 1.00 26.52 158 THR A C 1
ATOM 1088 O O . THR A 1 158 ? 30.217 11.079 39.417 1.00 28.96 158 THR A O 1
ATOM 1092 N N . ILE A 1 159 ? 29.317 12.969 40.230 1.00 25.71 159 ILE A N 1
ATOM 1093 C CA . ILE A 1 159 ? 30.602 13.678 40.168 1.00 25.93 159 ILE A CA 1
ATOM 1094 C C . ILE A 1 159 ? 31.704 12.986 41.006 1.00 28.10 159 ILE A C 1
ATOM 1095 O O . ILE A 1 159 ? 32.889 12.986 40.615 1.00 29.01 159 ILE A O 1
ATOM 1100 N N . VAL A 1 160 ? 31.320 12.359 42.120 1.00 26.12 160 VAL A N 1
ATOM 1101 C CA . VAL A 1 160 ? 32.315 11.793 43.037 1.00 29.34 160 VAL A CA 1
ATOM 1102 C C . VAL A 1 160 ? 32.835 10.446 42.541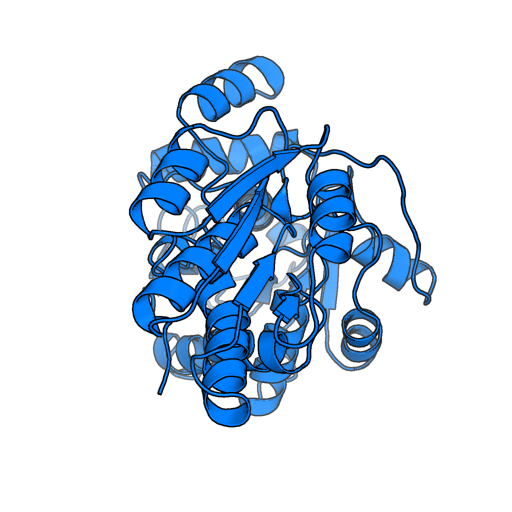 1.00 30.25 160 VAL A C 1
ATOM 1103 O O . VAL A 1 160 ? 34.029 10.166 42.636 1.00 29.59 160 VAL A O 1
ATOM 1107 N N . GLN A 1 161 ? 31.935 9.641 41.975 1.00 31.20 161 GLN A N 1
ATOM 1108 C CA . GLN A 1 161 ? 32.304 8.392 41.315 1.00 33.87 161 GLN A CA 1
ATOM 1109 C C . GLN A 1 161 ? 33.353 8.640 40.229 1.00 32.66 161 GLN A C 1
ATOM 1110 O O . GLN A 1 161 ? 34.345 7.908 40.133 1.00 34.70 161 GLN A O 1
ATOM 1112 N N . GLU A 1 162 ? 33.157 9.695 39.439 1.00 32.66 162 GLU A N 1
ATOM 1113 C CA . GLU A 1 162 ? 34.160 10.123 38.466 1.00 31.34 162 GLU A CA 1
ATOM 1114 C C . GLU A 1 162 ? 35.477 10.536 39.130 1.00 32.65 162 GLU A C 1
ATOM 1115 O O . GLU A 1 162 ? 36.555 10.095 38.711 1.00 32.01 162 GLU A O 1
ATOM 1121 N N . LEU A 1 163 ? 35.382 11.377 40.163 1.00 31.55 163 LEU A N 1
ATOM 1122 C CA . LEU A 1 163 ? 36.558 11.888 40.866 1.00 33.74 163 LEU A CA 1
ATOM 1123 C C . LEU A 1 163 ? 37.430 10.773 41.436 1.00 35.51 163 LEU A C 1
ATOM 1124 O O . LEU A 1 163 ? 38.663 10.852 41.358 1.00 35.07 163 LEU A O 1
ATOM 1129 N N . LYS A 1 164 ? 36.778 9.756 42.004 1.00 35.45 164 LYS A N 1
ATOM 1130 C CA . LYS A 1 164 ? 37.442 8.592 42.582 1.00 38.53 164 LYS A CA 1
ATOM 1131 C C . LYS A 1 164 ? 38.325 7.891 41.557 1.00 39.43 164 LYS A C 1
ATOM 1132 O O . LYS A 1 164 ? 39.474 7.543 41.856 1.00 41.44 164 LYS A O 1
ATOM 1138 N N . THR A 1 165 ? 37.784 7.689 40.359 1.00 37.68 165 THR A N 1
ATOM 1139 C CA . THR A 1 165 ? 38.536 7.083 39.271 1.00 38.12 165 THR A CA 1
ATOM 1140 C C . THR A 1 165 ? 39.680 7.995 38.836 1.00 36.87 165 THR A C 1
ATOM 1141 O O . THR A 1 165 ? 40.841 7.572 38.777 1.00 36.37 165 THR A O 1
ATOM 1145 N N . GLN A 1 166 ? 39.349 9.252 38.552 1.00 34.08 166 GLN A N 1
ATOM 1146 C CA . GLN A 1 166 ? 40.328 10.204 38.045 1.00 32.75 166 GLN A CA 1
ATOM 1147 C C . GLN A 1 166 ? 41.474 10.459 39.012 1.00 33.04 166 GLN A C 1
ATOM 1148 O O . GLN A 1 166 ? 42.588 10.749 38.579 1.00 34.86 166 GLN A O 1
ATOM 1154 N N . LEU A 1 167 ? 41.219 10.337 40.312 1.00 32.75 167 LEU A N 1
ATOM 1155 C CA . LEU A 1 167 ? 42.276 10.538 41.304 1.00 35.56 167 LEU A CA 1
ATOM 1156 C C . LEU A 1 167 ? 42.899 9.223 41.776 1.00 37.66 167 LEU A C 1
ATOM 1157 O O . LEU A 1 167 ? 43.593 9.193 42.802 1.00 36.65 167 LEU A O 1
ATOM 1162 N N . ASN A 1 168 ? 42.625 8.145 41.038 1.00 40.25 168 ASN A N 1
ATOM 1163 C CA . ASN A 1 168 ? 43.233 6.831 41.307 1.00 43.39 168 ASN A CA 1
ATOM 1164 C C . ASN A 1 168 ? 42.963 6.343 42.726 1.00 45.65 168 ASN A C 1
ATOM 1165 O O . ASN A 1 168 ? 43.843 5.790 43.382 1.00 45.62 168 ASN A O 1
ATOM 1170 N N . ASP A 1 169 ? 41.733 6.561 43.192 1.00 45.95 169 ASP A N 1
ATOM 1171 C CA . ASP A 1 169 ? 41.299 6.180 44.542 1.00 45.74 169 ASP A CA 1
ATOM 1172 C C . ASP A 1 169 ? 42.076 6.842 45.700 1.00 43.41 169 ASP A C 1
ATOM 1173 O O . ASP A 1 169 ? 41.952 6.421 46.848 1.00 43.36 169 ASP A O 1
ATOM 1178 N N . ASN A 1 170 ? 42.844 7.891 45.405 1.00 40.67 170 ASN A N 1
ATOM 1179 C CA . ASN A 1 170 ? 43.495 8.690 46.450 1.00 41.46 170 ASN A CA 1
ATOM 1180 C C . ASN A 1 170 ? 42.557 9.798 46.905 1.00 39.42 170 ASN A C 1
ATOM 1181 O O . ASN A 1 170 ? 42.317 10.731 46.143 1.00 39.04 170 ASN A O 1
ATOM 1186 N N . PRO A 1 171 ? 42.042 9.713 48.144 1.00 39.00 171 PRO A N 1
ATOM 1187 C CA . PRO A 1 171 ? 41.186 10.778 48.677 1.00 37.56 171 PRO A CA 1
ATOM 1188 C C . PRO A 1 171 ? 41.907 12.126 48.721 1.00 36.55 171 PRO A C 1
ATOM 1189 O O . PRO A 1 171 ? 43.045 12.203 49.216 1.00 34.63 171 PRO A O 1
ATOM 1193 N N . PRO A 1 172 ? 41.257 13.195 48.219 1.00 33.94 172 PRO A N 1
ATOM 1194 C CA . PRO A 1 172 ? 41.954 14.470 48.269 1.00 32.20 172 PRO A CA 1
ATOM 1195 C C . PRO A 1 172 ? 41.861 15.074 49.655 1.00 31.00 172 PRO A C 1
ATOM 1196 O O . PRO A 1 172 ? 41.059 14.622 50.473 1.00 32.94 172 PRO A O 1
ATOM 1200 N N . ALA A 1 173 ? 42.691 16.082 49.904 1.00 30.33 173 ALA A N 1
ATOM 1201 C CA . ALA A 1 173 ? 42.692 16.823 51.153 1.00 29.97 173 ALA A CA 1
ATOM 1202 C C . ALA A 1 173 ? 41.413 17.638 51.319 1.00 31.15 173 ALA A C 1
ATOM 1203 O O . ALA A 1 173 ? 41.006 17.933 52.434 1.00 32.27 173 ALA A O 1
ATOM 1205 N N . ALA A 1 174 ? 40.806 18.040 50.210 1.00 29.14 174 ALA A N 1
ATOM 1206 C CA . ALA A 1 174 ? 39.545 18.786 50.269 1.00 27.59 174 ALA A CA 1
ATOM 1207 C C . ALA A 1 174 ? 38.901 18.841 48.898 1.00 26.76 174 ALA A C 1
ATOM 1208 O O . ALA A 1 174 ? 39.579 18.717 47.864 1.00 26.68 174 ALA A O 1
ATOM 1210 N N . ILE A 1 175 ? 37.585 19.023 48.914 1.00 26.13 175 ILE A N 1
ATOM 1211 C CA . ILE A 1 175 ? 36.800 19.325 47.716 1.00 25.31 175 ILE A CA 1
ATOM 1212 C C . ILE A 1 175 ? 36.115 20.653 47.979 1.00 24.34 175 ILE A C 1
ATOM 1213 O O . ILE A 1 175 ? 35.466 20.809 48.999 1.00 25.82 175 ILE A O 1
ATOM 1218 N N . ILE A 1 176 ? 36.308 21.621 47.076 1.00 24.58 176 ILE A N 1
ATOM 1219 C CA . ILE A 1 176 ? 35.730 22.948 47.227 1.00 24.27 176 ILE A CA 1
ATOM 1220 C C . ILE A 1 176 ? 34.493 23.028 46.351 1.00 25.19 176 ILE A C 1
ATOM 1221 O O . ILE A 1 176 ? 34.579 22.808 45.138 1.00 24.77 176 ILE A O 1
ATOM 1226 N N . CYS A 1 177 ? 33.359 23.345 46.981 1.00 23.90 177 CYS A N 1
ATOM 1227 C CA . CYS A 1 177 ? 32.045 23.170 46.357 1.00 24.59 177 CYS A CA 1
ATOM 1228 C C . CYS A 1 177 ? 31.196 24.441 46.577 1.00 21.90 177 CYS A C 1
ATOM 1229 O O . CYS A 1 177 ? 30.882 24.791 47.715 1.00 22.21 177 CYS A O 1
ATOM 1232 N N . PRO A 1 178 ? 30.825 25.127 45.497 1.00 21.03 178 PRO A N 1
ATOM 1233 C CA . PRO A 1 178 ? 29.918 26.290 45.634 1.00 20.64 178 PRO A CA 1
ATOM 1234 C C . PRO A 1 178 ? 28.551 25.845 46.155 1.00 23.72 178 PRO A C 1
ATOM 1235 O O . PRO A 1 178 ? 28.097 24.749 45.786 1.00 23.70 178 PRO A O 1
ATOM 1239 N N . VAL A 1 179 ? 27.922 26.654 47.027 1.00 21.03 179 VAL A N 1
ATOM 1240 C CA . VAL A 1 179 ? 26.578 26.342 47.571 1.00 23.15 179 VAL A CA 1
ATOM 1241 C C . VAL A 1 179 ? 25.550 27.438 47.269 1.00 23.84 179 VAL A C 1
ATOM 1242 O O . VAL A 1 179 ? 25.759 28.608 47.621 1.00 25.39 179 VAL A O 1
ATOM 1246 N N . GLY A 1 180 ? 24.467 27.051 46.574 1.00 25.19 180 GLY A N 1
ATOM 1247 C CA . GLY A 1 180 ? 23.262 27.869 46.378 1.00 25.86 180 GLY A CA 1
ATOM 1248 C C . GLY A 1 180 ? 22.182 27.344 47.301 1.00 26.24 180 GLY A C 1
ATOM 1249 O O . GLY A 1 180 ? 22.124 27.731 48.470 1.00 27.04 180 GLY A O 1
ATOM 1250 N N . GLY A 1 181 ? 21.362 26.411 46.803 1.00 26.02 181 GLY A N 1
ATOM 1251 C CA . GLY A 1 181 ? 20.350 25.764 47.647 1.00 26.39 181 GLY A CA 1
ATOM 1252 C C . GLY A 1 181 ? 20.810 24.469 48.300 1.00 26.48 181 GLY A C 1
ATOM 1253 O O . GLY A 1 181 ? 20.073 23.878 49.103 1.00 26.83 181 GLY A O 1
ATOM 1254 N N . GLY A 1 182 ? 22.017 24.018 47.954 1.00 24.72 182 GLY A N 1
ATOM 1255 C CA . GLY A 1 182 ? 22.624 22.838 48.549 1.00 23.88 182 GLY A CA 1
ATOM 1256 C C . GLY A 1 182 ? 22.468 21.508 47.825 1.00 24.86 182 GLY A C 1
ATOM 1257 O O . GLY A 1 182 ? 22.886 20.484 48.352 1.00 23.77 182 GLY A O 1
ATOM 1258 N N . GLY A 1 183 ? 21.898 21.520 46.610 1.00 23.10 183 GLY A N 1
ATOM 1259 C CA . GLY A 1 183 ? 21.742 20.289 45.820 1.00 21.91 183 GLY A CA 1
ATOM 1260 C C . GLY A 1 183 ? 23.059 19.618 45.482 1.00 21.79 183 GLY A C 1
ATOM 1261 O O . GLY A 1 183 ? 23.221 18.410 45.645 1.00 21.04 183 GLY A O 1
ATOM 1262 N N . LEU A 1 184 ? 24.000 20.408 44.974 1.00 21.66 184 LEU A N 1
ATOM 1263 C CA . LEU A 1 184 ? 25.316 19.886 44.582 1.00 21.42 184 LEU A CA 1
ATOM 1264 C C . LEU A 1 184 ? 26.058 19.411 45.818 1.00 20.52 184 LEU A C 1
ATOM 1265 O O . LEU A 1 184 ? 26.570 18.286 45.857 1.00 21.38 184 LEU A O 1
ATOM 1270 N N . LEU A 1 185 ? 26.065 20.264 46.831 1.00 20.71 185 LEU A N 1
ATOM 1271 C CA . LEU A 1 185 ? 26.608 19.913 48.127 1.00 21.07 185 LEU A CA 1
ATOM 1272 C C . LEU A 1 185 ? 26.124 18.539 48.613 1.00 21.88 185 LEU A C 1
ATOM 1273 O O . LEU A 1 185 ? 26.938 17.687 48.977 1.00 21.37 185 LEU A O 1
ATOM 1278 N N . ASN A 1 186 ? 24.808 18.348 48.638 1.00 21.01 186 ASN A N 1
ATOM 1279 C CA . ASN A 1 186 ? 24.216 17.066 49.066 1.00 21.48 186 ASN A CA 1
ATOM 1280 C C . ASN A 1 186 ? 24.714 15.886 48.235 1.00 23.16 186 ASN A C 1
ATOM 1281 O O . ASN A 1 186 ? 25.049 14.835 48.781 1.00 23.60 186 ASN A O 1
ATOM 1286 N N . GLY A 1 187 ? 24.739 16.044 46.909 1.00 21.22 187 GLY A N 1
ATOM 1287 C CA . GLY A 1 187 ? 25.268 14.984 46.060 1.00 21.83 187 GLY A CA 1
ATOM 1288 C C . GLY A 1 187 ? 26.742 14.686 46.344 1.00 22.58 187 GLY A C 1
ATOM 1289 O O . GLY A 1 187 ? 27.161 13.528 46.367 1.00 24.40 187 GLY A O 1
ATOM 1290 N N . VAL A 1 188 ? 27.534 15.731 46.566 1.00 22.67 188 VAL A N 1
ATOM 1291 C CA . VAL A 1 188 ? 28.950 15.535 46.876 1.00 22.52 188 VAL A CA 1
ATOM 1292 C C . VAL A 1 188 ? 29.124 14.725 48.174 1.00 24.87 188 VAL A C 1
ATOM 1293 O O . VAL A 1 188 ? 29.807 13.682 48.191 1.00 25.20 188 VAL A O 1
ATOM 1297 N N . ILE A 1 189 ? 28.457 15.159 49.230 1.00 24.80 189 ILE A N 1
ATOM 1298 C CA . ILE A 1 189 ? 28.573 14.456 50.503 1.00 26.82 189 ILE A CA 1
ATOM 1299 C C . ILE A 1 189 ? 28.067 13.007 50.380 1.00 28.24 189 ILE A C 1
ATOM 1300 O O . ILE A 1 189 ? 28.730 12.061 50.835 1.00 29.71 189 ILE A O 1
ATOM 1305 N N . MET A 1 190 ? 26.918 12.829 49.737 1.00 29.72 190 MET A N 1
ATOM 1306 C CA . MET A 1 190 ? 26.372 11.481 49.534 1.00 30.86 190 MET A CA 1
ATOM 1307 C C . MET A 1 190 ? 27.285 10.595 48.692 1.00 30.68 190 MET A C 1
ATOM 1308 O O . MET A 1 190 ? 27.494 9.426 49.025 1.00 29.72 190 MET A O 1
ATOM 1313 N N . GLY A 1 191 ? 27.826 11.151 47.602 1.00 29.10 191 GLY A N 1
ATOM 1314 C CA . GLY A 1 191 ? 28.848 10.470 46.806 1.00 30.27 191 GLY A CA 1
ATOM 1315 C C . GLY A 1 191 ? 30.081 10.068 47.601 1.00 29.79 191 GLY A C 1
ATOM 1316 O O . GLY A 1 191 ? 30.614 8.965 47.413 1.00 28.77 191 GLY A O 1
ATOM 1317 N N . LEU A 1 192 ? 30.530 10.953 48.493 1.00 29.90 192 LEU A N 1
ATOM 1318 C CA . LEU A 1 192 ? 31.720 10.684 49.315 1.00 31.05 192 LEU A CA 1
ATOM 1319 C C . LEU A 1 192 ? 31.472 9.534 50.296 1.00 32.74 192 LEU A C 1
ATOM 1320 O O . LEU A 1 192 ? 32.339 8.681 50.507 1.00 31.27 192 LEU A O 1
ATOM 1325 N N . GLN A 1 193 ? 30.280 9.494 50.876 1.00 34.43 193 GLN A N 1
ATOM 1326 C CA . GLN A 1 193 ? 29.906 8.364 51.739 1.00 39.10 193 GLN A CA 1
ATOM 1327 C C . GLN A 1 193 ? 29.837 7.040 50.966 1.00 40.47 193 GLN A C 1
ATOM 1328 O O . GLN A 1 193 ? 30.352 6.022 51.429 1.00 40.22 193 GLN A O 1
ATOM 1334 N N . GLU A 1 194 ? 29.247 7.064 49.773 1.00 40.20 194 GLU A N 1
ATOM 1335 C CA . GLU A 1 194 ? 29.207 5.884 48.900 1.00 40.45 194 GLU A CA 1
ATOM 1336 C C . GLU A 1 194 ? 30.587 5.398 48.439 1.00 40.47 194 GLU A C 1
ATOM 1337 O O . GLU A 1 194 ? 30.790 4.193 48.274 1.00 42.11 194 GLU A O 1
ATOM 1339 N N . ALA A 1 195 ? 31.522 6.330 48.236 1.00 40.03 195 ALA A N 1
ATOM 1340 C CA . ALA A 1 195 ? 32.897 6.028 47.805 1.00 40.07 195 ALA A CA 1
ATOM 1341 C C . ALA A 1 195 ? 33.822 5.589 48.951 1.00 41.36 195 ALA A C 1
ATOM 1342 O O . ALA A 1 195 ? 34.997 5.287 48.722 1.00 42.66 195 ALA A O 1
ATOM 1344 N N . ASP A 1 196 ? 33.282 5.581 50.166 1.00 41.12 196 ASP A N 1
ATOM 1345 C CA . ASP A 1 196 ? 34.033 5.397 51.418 1.00 44.30 196 ASP A CA 1
ATOM 1346 C C . ASP A 1 196 ? 35.142 6.436 51.578 1.00 43.98 196 ASP A C 1
ATOM 1347 O O . ASP A 1 196 ? 36.292 6.113 51.876 1.00 44.17 196 ASP A O 1
ATOM 1352 N N . TRP A 1 197 ? 34.764 7.693 51.365 1.00 39.58 197 TRP A N 1
ATOM 1353 C CA . TRP A 1 197 ? 35.640 8.838 51.509 1.00 38.08 197 TRP A CA 1
ATOM 1354 C C . TRP A 1 197 ? 35.010 9.750 52.495 1.00 38.82 197 TRP A C 1
ATOM 1355 O O . TRP A 1 197 ? 34.926 10.968 52.288 1.00 36.28 197 TRP A O 1
ATOM 1366 N N . LYS A 1 198 ? 34.595 9.149 53.605 1.00 40.12 198 LYS A N 1
ATOM 1367 C CA . LYS A 1 198 ? 33.786 9.802 54.623 1.00 42.14 198 LYS A CA 1
ATOM 1368 C C . LYS A 1 198 ? 34.539 10.880 55.387 1.00 40.35 198 LYS A C 1
ATOM 1369 O O . LYS A 1 198 ? 33.919 11.697 56.069 1.00 41.74 198 LYS A O 1
ATOM 1375 N N . ASP A 1 199 ? 35.864 10.886 55.253 1.00 38.93 199 ASP A N 1
ATOM 1376 C CA . ASP A 1 199 ? 36.726 11.831 55.965 1.00 39.21 199 ASP A CA 1
ATOM 1377 C C . ASP A 1 199 ? 37.197 13.022 55.132 1.00 35.16 199 ASP A C 1
ATOM 1378 O O . ASP A 1 199 ? 37.810 13.936 55.670 1.00 34.37 199 ASP A O 1
ATOM 1383 N N . VAL A 1 200 ? 36.895 13.013 53.832 1.00 32.79 200 VAL A N 1
ATOM 1384 C CA . VAL A 1 200 ? 37.254 14.115 52.924 1.00 30.14 200 VAL A CA 1
ATOM 1385 C C . VAL A 1 200 ? 36.417 15.360 53.260 1.00 30.51 200 VAL A C 1
ATOM 1386 O O . VAL A 1 200 ? 35.189 15.321 53.161 1.00 30.89 200 VAL A O 1
ATOM 1390 N N . PRO A 1 201 ? 37.068 16.457 53.695 1.00 30.07 201 PRO A N 1
ATOM 1391 C CA . PRO A 1 201 ? 36.350 17.703 53.992 1.00 29.23 201 PRO A CA 1
ATOM 1392 C C . PRO A 1 201 ? 35.788 18.314 52.721 1.00 29.03 201 PRO A C 1
ATOM 1393 O O . PRO A 1 201 ? 36.429 18.245 51.672 1.00 27.96 201 PRO A O 1
ATOM 1397 N N . VAL A 1 202 ? 34.592 18.873 52.819 1.00 28.06 202 VAL A N 1
ATOM 1398 C CA . VAL A 1 202 ? 34.033 19.654 51.730 1.00 26.98 202 VAL A CA 1
ATOM 1399 C C . VAL A 1 202 ? 34.023 21.098 52.215 1.00 26.72 202 VAL A C 1
ATOM 1400 O O . VAL A 1 202 ? 33.504 21.396 53.292 1.00 26.76 202 VAL A O 1
ATOM 1404 N N . ILE A 1 203 ? 34.648 21.989 51.446 1.00 24.94 203 ILE A N 1
ATOM 1405 C CA . ILE A 1 203 ? 34.578 23.386 51.751 1.00 25.67 203 ILE A CA 1
ATOM 1406 C C . ILE A 1 203 ? 33.408 23.925 50.946 1.00 26.22 203 ILE A C 1
ATOM 1407 O O . ILE A 1 203 ? 33.428 23.915 49.700 1.00 23.90 203 ILE A O 1
ATOM 1412 N N . ALA A 1 204 ? 32.386 24.364 51.677 1.00 24.28 204 ALA A N 1
ATOM 1413 C CA . ALA A 1 204 ? 31.120 24.805 51.095 1.00 24.07 204 ALA A CA 1
ATOM 1414 C C . ALA A 1 204 ? 31.175 26.315 50.957 1.00 24.42 204 ALA A C 1
ATOM 1415 O O . ALA A 1 204 ? 31.070 27.021 51.943 1.00 24.96 204 ALA A O 1
ATOM 1417 N N . VAL A 1 205 ? 31.292 26.822 49.724 1.00 21.68 205 VAL A N 1
ATOM 1418 C CA A VAL A 1 205 ? 31.550 28.246 49.529 0.50 23.58 205 VAL A CA 1
ATOM 1419 C CA B VAL A 1 205 ? 31.550 28.249 49.527 0.50 23.27 205 VAL A CA 1
ATOM 1420 C C . VAL A 1 205 ? 30.311 29.011 49.048 1.00 24.00 205 VAL A C 1
ATOM 1421 O O . VAL A 1 205 ? 29.613 28.568 48.154 1.00 24.41 205 VAL A O 1
ATOM 1428 N N . GLU A 1 206 ? 30.070 30.169 49.652 1.00 23.91 206 GLU A N 1
ATOM 1429 C CA . GLU A 1 206 ? 28.988 31.076 49.287 1.00 25.30 206 GLU A CA 1
ATOM 1430 C C . GLU A 1 206 ? 29.605 32.471 49.189 1.00 23.52 206 GLU A C 1
ATOM 1431 O O . GLU A 1 206 ? 30.784 32.655 49.504 1.00 23.66 206 GLU A O 1
ATOM 1437 N N . THR A 1 207 ? 28.826 33.443 48.737 1.00 23.72 207 THR A N 1
ATOM 1438 C CA . THR A 1 207 ? 29.259 34.838 48.807 1.00 24.11 207 THR A CA 1
ATOM 1439 C C . THR A 1 207 ? 28.519 35.490 49.951 1.00 23.54 207 THR A C 1
ATOM 1440 O O . THR A 1 207 ? 27.435 35.034 50.310 1.00 25.26 207 THR A O 1
ATOM 1444 N N . HIS A 1 208 ? 29.076 36.576 50.494 1.00 23.35 208 HIS A N 1
ATOM 1445 C CA . HIS A 1 208 ? 28.473 37.228 51.662 1.00 25.24 208 HIS A CA 1
ATOM 1446 C C . HIS A 1 208 ? 27.065 37.690 51.393 1.00 25.40 208 HIS A C 1
ATOM 1447 O O . HIS A 1 208 ? 26.233 37.699 52.294 1.00 27.95 208 HIS A O 1
ATOM 1454 N N . GLY A 1 209 ? 26.783 38.059 50.144 1.00 24.88 209 GLY A N 1
ATOM 1455 C CA . GLY A 1 209 ? 25.465 38.561 49.739 1.00 27.37 209 GLY A CA 1
ATOM 1456 C C . GLY A 1 209 ? 24.327 37.566 49.859 1.00 27.04 209 GLY A C 1
ATOM 1457 O O . GLY A 1 209 ? 23.176 37.963 49.918 1.00 29.94 209 GLY A O 1
ATOM 1458 N N . SER A 1 210 ? 24.632 36.268 49.907 1.00 26.53 210 SER A N 1
ATOM 1459 C CA . SER A 1 210 ? 23.589 35.244 50.076 1.00 27.39 210 SER A CA 1
ATOM 1460 C C . SER A 1 210 ? 24.167 33.988 50.748 1.00 26.45 210 SER A C 1
ATOM 1461 O O . SER A 1 210 ? 24.600 33.041 50.085 1.00 27.93 210 SER A O 1
ATOM 1464 N N . ASN A 1 211 ? 24.206 33.989 52.079 1.00 25.75 211 ASN A N 1
ATOM 1465 C CA . ASN A 1 211 ? 24.963 32.964 52.775 1.00 26.35 211 ASN A CA 1
ATOM 1466 C C . ASN A 1 211 ? 24.087 32.054 53.645 1.00 27.26 211 ASN A C 1
ATOM 1467 O O . ASN A 1 211 ? 24.442 31.728 54.791 1.00 25.53 211 ASN A O 1
ATOM 1472 N N . ALA A 1 212 ? 22.940 31.626 53.096 1.00 27.04 212 ALA A N 1
ATOM 1473 C CA . ALA A 1 212 ? 21.965 30.862 53.903 1.00 29.92 212 ALA A CA 1
ATOM 1474 C C . ALA A 1 212 ? 22.542 29.580 54.501 1.00 25.82 212 ALA A C 1
ATOM 1475 O O . ALA A 1 212 ? 22.224 29.229 55.646 1.00 25.80 212 ALA A O 1
ATOM 1477 N N . PHE A 1 213 ? 23.399 28.887 53.762 1.00 25.42 213 PHE A N 1
ATOM 1478 C CA . PHE A 1 213 ? 23.992 27.667 54.309 1.00 25.08 213 PHE A CA 1
ATOM 1479 C C . PHE A 1 213 ? 24.846 27.951 55.539 1.00 25.47 213 PHE A C 1
ATOM 1480 O O . PHE A 1 213 ? 24.656 27.326 56.592 1.00 25.31 213 PHE A O 1
ATOM 1488 N N . GLN A 1 214 ? 25.756 28.917 55.395 1.00 24.22 214 GLN A N 1
ATOM 1489 C CA . GLN A 1 214 ? 26.656 29.309 56.470 1.00 23.59 214 GLN A CA 1
ATOM 1490 C C . GLN A 1 214 ? 25.864 29.783 57.680 1.00 24.08 214 GLN A C 1
ATOM 1491 O O . GLN A 1 214 ? 26.181 29.376 58.806 1.00 24.20 214 GLN A O 1
ATOM 1497 N N . ALA A 1 215 ? 24.855 30.641 57.442 1.00 22.77 215 ALA A N 1
ATOM 1498 C CA . ALA A 1 215 ? 23.978 31.145 58.521 1.00 24.54 215 ALA A CA 1
ATOM 1499 C C . ALA A 1 215 ? 23.191 30.032 59.192 1.00 23.85 215 ALA A C 1
ATOM 1500 O O . ALA A 1 215 ? 23.027 30.043 60.418 1.00 24.12 215 ALA A O 1
ATOM 1502 N N . SER A 1 216 ? 22.721 29.067 58.399 1.00 23.42 216 SER A N 1
ATOM 1503 C CA . SER A 1 216 ? 21.939 27.945 58.923 1.00 25.16 216 SER A CA 1
ATOM 1504 C C . SER A 1 216 ? 22.770 27.034 59.816 1.00 24.75 216 SER A C 1
ATOM 1505 O O . SER A 1 216 ? 22.270 26.567 60.873 1.00 27.13 216 SER A O 1
ATOM 1508 N N . VAL A 1 217 ? 24.037 26.804 59.429 1.00 24.91 217 VAL A N 1
ATOM 1509 C CA . VAL A 1 217 ? 24.966 25.977 60.226 1.00 24.57 217 VAL A CA 1
ATOM 1510 C C . VAL A 1 217 ? 25.222 26.678 61.572 1.00 25.66 217 VAL A C 1
ATOM 1511 O O . VAL A 1 217 ? 25.206 26.034 62.628 1.00 25.89 217 VAL A O 1
ATOM 1515 N N . VAL A 1 218 ? 25.425 27.991 61.543 1.00 25.51 218 VAL A N 1
ATOM 1516 C CA . VAL A 1 218 ? 25.575 28.735 62.814 1.00 27.24 218 VAL A CA 1
ATOM 1517 C C . VAL A 1 218 ? 24.341 28.616 63.712 1.00 27.68 218 VAL A C 1
ATOM 1518 O O . VAL A 1 218 ? 24.467 28.391 64.935 1.00 28.88 218 VAL A O 1
ATOM 1522 N N . ALA A 1 219 ? 23.155 28.762 63.125 1.00 27.85 219 ALA A N 1
ATOM 1523 C CA . ALA A 1 219 ? 21.900 28.778 63.891 1.00 27.47 219 ALA A CA 1
ATOM 1524 C C . ALA A 1 219 ? 21.436 27.383 64.307 1.00 29.48 219 ALA A C 1
ATOM 1525 O O . ALA A 1 219 ? 20.707 27.233 65.288 1.00 30.81 219 ALA A O 1
ATOM 1527 N N . GLY A 1 220 ? 21.879 26.367 63.581 1.00 29.15 220 GLY A N 1
ATOM 1528 C CA . GLY A 1 220 ? 21.358 25.014 63.744 1.00 33.38 220 GLY A CA 1
ATOM 1529 C C . GLY A 1 220 ? 19.904 24.926 63.312 1.00 33.36 220 GLY A C 1
ATOM 1530 O O . GLY A 1 220 ? 19.167 24.075 63.788 1.00 35.15 220 GLY A O 1
ATOM 1531 N N . GLU A 1 221 ? 19.469 25.827 62.437 1.00 33.40 221 GLU A N 1
ATOM 1532 C CA . GLU A 1 221 ? 18.142 25.704 61.810 1.00 35.46 221 GLU A CA 1
ATOM 1533 C C . GLU A 1 221 ? 18.098 26.467 60.494 1.00 32.53 221 GLU A C 1
ATOM 1534 O O . GLU A 1 221 ? 19.045 27.170 60.173 1.00 30.08 221 GLU A O 1
ATOM 1540 N N . LEU A 1 222 ? 17.028 26.309 59.726 1.00 30.60 222 LEU A N 1
ATOM 1541 C CA . LEU A 1 222 ? 17.023 26.880 58.378 1.00 29.97 222 LEU A CA 1
ATOM 1542 C C . LEU A 1 222 ? 16.687 28.363 58.402 1.00 29.75 222 LEU A C 1
ATOM 1543 O O . LEU A 1 222 ? 15.538 28.771 58.650 1.00 32.73 222 LEU A O 1
ATOM 1548 N N . VAL A 1 223 ? 17.696 29.166 58.124 1.00 26.51 223 VAL A N 1
ATOM 1549 C CA . VAL A 1 223 ? 17.554 30.603 58.071 1.00 26.50 223 VAL A CA 1
ATOM 1550 C C . VAL A 1 223 ? 16.892 30.965 56.744 1.00 27.80 223 VAL A C 1
ATOM 1551 O O . VAL A 1 223 ? 17.238 30.384 55.699 1.00 28.83 223 VAL A O 1
ATOM 1555 N N . ILE A 1 224 ? 15.926 31.884 56.799 1.00 27.09 224 ILE A N 1
ATOM 1556 C CA . ILE A 1 224 ? 15.220 32.386 55.615 1.00 29.19 224 ILE A CA 1
ATOM 1557 C C . ILE A 1 224 ? 15.650 33.812 55.273 1.00 29.93 224 ILE A C 1
ATOM 1558 O O . ILE A 1 224 ? 15.648 34.699 56.123 1.00 28.85 224 ILE A O 1
ATOM 1563 N N . MET A 1 225 ? 16.011 34.039 54.014 1.00 27.11 225 MET A N 1
ATOM 1564 C CA . MET A 1 225 ? 16.524 35.342 53.594 1.00 30.79 225 MET A CA 1
ATOM 1565 C C . MET A 1 225 ? 15.723 35.850 52.414 1.00 31.89 225 MET A C 1
ATOM 1566 O O . MET A 1 225 ? 15.493 35.097 51.462 1.00 34.94 225 MET A O 1
ATOM 1571 N N . GLU A 1 226 ? 15.316 37.115 52.466 1.00 30.20 226 GLU A N 1
ATOM 1572 C CA . GLU A 1 226 ? 14.639 37.740 51.317 1.00 32.10 226 GLU A CA 1
ATOM 1573 C C . GLU A 1 226 ? 15.402 38.957 50.785 1.00 28.93 226 GLU A C 1
ATOM 1574 O O . GLU A 1 226 ? 15.938 39.742 51.560 1.00 27.37 226 GLU A O 1
ATOM 1580 N N . LYS A 1 227 ? 15.386 39.132 49.456 1.00 25.78 227 LYS A N 1
ATOM 1581 C CA . LYS A 1 227 ? 15.871 40.332 48.745 1.00 28.42 227 LYS A CA 1
ATOM 1582 C C . LYS A 1 227 ? 17.375 40.327 48.506 1.00 26.94 227 LYS A C 1
ATOM 1583 O O . LYS A 1 227 ? 17.930 41.311 48.033 1.00 28.92 227 LYS A O 1
ATOM 1589 N N . ASN A 1 228 ? 18.016 39.200 48.813 1.00 28.09 228 ASN A N 1
ATOM 1590 C CA . ASN A 1 228 ? 19.454 39.071 48.651 1.00 28.08 228 ASN A CA 1
ATOM 1591 C C . ASN A 1 228 ? 19.835 39.200 47.192 1.00 28.63 228 ASN A C 1
ATOM 1592 O O . ASN A 1 228 ? 19.060 38.843 46.300 1.00 26.85 228 ASN A O 1
ATOM 1597 N N . ASN A 1 229 ? 21.017 39.745 46.951 1.00 26.97 229 ASN A N 1
ATOM 1598 C CA . ASN A 1 229 ? 21.550 39.764 45.602 1.00 29.81 229 ASN A CA 1
ATOM 1599 C C . ASN A 1 229 ? 23.073 39.584 45.705 1.00 30.67 229 ASN A C 1
ATOM 1600 O O . ASN A 1 229 ? 23.652 39.708 46.799 1.00 31.54 229 ASN A O 1
ATOM 1605 N N . THR A 1 230 ? 23.691 39.189 44.599 1.00 28.01 230 THR A N 1
ATOM 1606 C CA . THR A 1 230 ? 25.123 38.932 44.526 1.00 25.32 230 THR A CA 1
ATOM 1607 C C . THR A 1 230 ? 25.357 38.678 43.044 1.00 25.99 230 THR A C 1
ATOM 1608 O O . THR A 1 230 ? 24.438 38.249 42.349 1.00 24.29 230 THR A O 1
ATOM 1612 N N . ILE A 1 2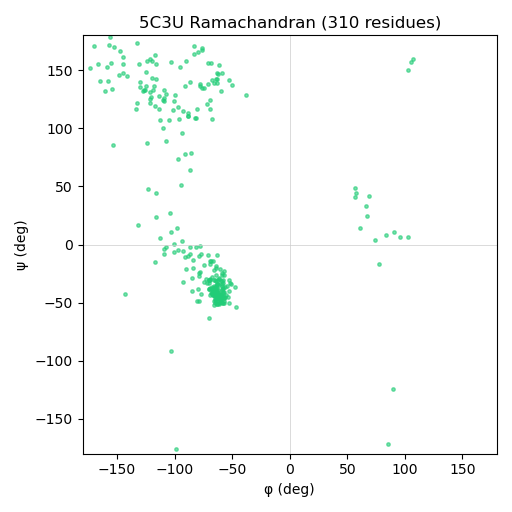31 ? 26.563 38.972 42.567 1.00 26.09 231 ILE A N 1
ATOM 1613 C CA . ILE A 1 231 ? 26.942 38.623 41.192 1.00 24.03 231 ILE A CA 1
ATOM 1614 C C . ILE A 1 231 ? 26.884 37.103 40.958 1.00 24.73 231 ILE A C 1
ATOM 1615 O O . ILE A 1 231 ? 26.768 36.644 39.811 1.00 24.01 231 ILE A O 1
ATOM 1620 N N . ALA A 1 232 ? 26.936 36.322 42.034 1.00 22.48 232 ALA A N 1
ATOM 1621 C CA . ALA A 1 232 ? 26.908 34.872 41.913 1.00 23.23 232 ALA A CA 1
ATOM 1622 C C . ALA A 1 232 ? 25.439 34.421 41.854 1.00 23.31 232 ALA A C 1
ATOM 1623 O O . ALA A 1 232 ? 24.874 33.930 42.819 1.00 22.15 232 ALA A O 1
ATOM 1625 N N . THR A 1 233 ? 24.837 34.578 40.679 1.00 23.67 233 THR A N 1
ATOM 1626 C CA . THR A 1 233 ? 23.385 34.425 40.538 1.00 24.40 233 THR A CA 1
ATOM 1627 C C . THR A 1 233 ? 22.898 33.043 40.955 1.00 24.09 233 THR A C 1
ATOM 1628 O O . THR A 1 233 ? 21.837 32.941 41.584 1.00 25.71 233 THR A O 1
ATOM 1632 N N . SER A 1 234 ? 23.666 31.992 40.635 1.00 23.13 234 SER A N 1
ATOM 1633 C CA . SER A 1 234 ? 23.210 30.634 40.901 1.00 23.15 234 SER A CA 1
ATOM 1634 C C . SER A 1 234 ? 23.340 30.255 42.370 1.00 24.10 234 SER A C 1
ATOM 1635 O O . SER A 1 234 ? 22.842 29.220 42.779 1.00 25.92 234 SER A O 1
ATOM 1638 N N . LEU A 1 235 ? 23.976 31.116 43.144 1.00 22.16 235 LEU A N 1
ATOM 1639 C CA . LEU A 1 235 ? 24.138 30.868 44.590 1.00 24.29 235 LEU A CA 1
ATOM 1640 C C . LEU A 1 235 ? 23.098 31.577 45.434 1.00 27.16 235 LEU A C 1
ATOM 1641 O O . LEU A 1 235 ? 23.052 31.375 46.660 1.00 27.44 235 LEU A O 1
ATOM 1646 N N . ILE A 1 236 ? 22.256 32.396 44.813 1.00 25.07 236 ILE A N 1
ATOM 1647 C CA . ILE A 1 236 ? 21.149 33.030 45.533 1.00 26.56 236 ILE A CA 1
ATOM 1648 C C . ILE A 1 236 ? 20.101 31.964 45.912 1.00 27.46 236 ILE A C 1
ATOM 1649 O O . ILE A 1 236 ? 19.618 31.227 45.059 1.00 26.20 236 ILE A O 1
ATOM 1654 N N . SER A 1 237 ? 19.769 31.856 47.200 1.00 26.05 237 SER A N 1
ATOM 1655 C CA . SER A 1 237 ? 18.666 30.999 47.612 1.00 28.63 237 SER A CA 1
ATOM 1656 C C . SER A 1 237 ? 18.017 31.636 48.851 1.00 29.89 237 SER A C 1
ATOM 1657 O O . SER A 1 237 ? 18.716 32.253 49.665 1.00 29.90 237 SER A O 1
ATOM 1660 N N . LYS A 1 238 ? 16.701 31.492 48.987 1.00 28.18 238 LYS A N 1
ATOM 1661 C CA . LYS A 1 238 ? 16.005 32.026 50.172 1.00 27.58 238 LYS A CA 1
ATOM 1662 C C . LYS A 1 238 ? 16.329 31.180 51.398 1.00 28.65 238 LYS A C 1
ATOM 1663 O O . LYS A 1 238 ? 16.341 31.690 52.540 1.00 28.79 238 LYS A O 1
ATOM 1665 N N . ALA A 1 239 ? 16.589 29.891 51.162 1.00 27.98 239 ALA A N 1
ATOM 1666 C CA . ALA A 1 239 ? 16.922 28.937 52.215 1.00 26.68 239 ALA A CA 1
ATOM 1667 C C . ALA A 1 239 ? 17.732 27.793 51.638 1.00 27.18 239 ALA A C 1
ATOM 1668 O O . ALA A 1 239 ? 17.665 27.509 50.436 1.00 28.99 239 ALA A O 1
ATOM 1670 N N . VAL A 1 240 ? 18.507 27.127 52.470 1.00 25.22 240 VAL A N 1
ATOM 1671 C CA . VAL A 1 240 ? 19.226 25.949 52.003 1.00 25.85 240 VAL A CA 1
ATOM 1672 C C . VAL A 1 240 ? 18.330 24.724 52.245 1.00 27.90 240 VAL A C 1
ATOM 1673 O O . VAL A 1 240 ? 17.415 24.780 53.084 1.00 27.65 240 VAL A O 1
ATOM 1677 N N . SER A 1 241 ? 18.562 23.633 51.507 1.00 26.98 241 SER A N 1
ATOM 1678 C CA . SER A 1 241 ? 17.740 22.434 51.713 1.00 28.04 241 SER A CA 1
ATOM 1679 C C . SER A 1 241 ? 17.943 21.884 53.116 1.00 27.94 241 SER A C 1
ATOM 1680 O O . SER A 1 241 ? 19.061 21.893 53.635 1.00 25.60 241 SER A O 1
ATOM 1683 N N . SER A 1 242 ? 16.864 21.388 53.720 1.00 27.62 242 SER A N 1
ATOM 1684 C CA . SER A 1 242 ? 16.959 20.757 55.056 1.00 28.07 242 SER A CA 1
ATOM 1685 C C . SER A 1 242 ? 17.947 19.575 55.079 1.00 27.27 242 SER A C 1
ATOM 1686 O O . SER A 1 242 ? 18.570 19.284 56.109 1.00 25.73 242 SER A O 1
ATOM 1689 N N . LYS A 1 243 ? 18.083 18.891 53.940 1.00 26.70 243 LYS A N 1
ATOM 1690 C CA . LYS A 1 243 ? 19.046 17.798 53.819 1.00 27.61 243 LYS A CA 1
ATOM 1691 C C . LYS A 1 243 ? 20.481 18.289 53.994 1.00 25.90 243 LYS A C 1
ATOM 1692 O O . LYS A 1 243 ? 21.302 17.565 54.537 1.00 27.27 243 LYS A O 1
ATOM 1698 N N . SER A 1 244 ? 20.774 19.515 53.543 1.00 26.12 244 SER A N 1
ATOM 1699 C CA . SER A 1 244 ? 22.139 20.059 53.606 1.00 26.68 244 SER A CA 1
ATOM 1700 C C . SER A 1 244 ? 22.602 20.206 55.053 1.00 27.76 244 SER A C 1
ATOM 1701 O O . SER A 1 244 ? 23.724 19.826 55.399 1.00 27.87 244 SER A O 1
ATOM 1704 N N . LEU A 1 245 ? 21.722 20.768 55.866 1.00 28.04 245 LEU A N 1
ATOM 1705 C CA . LEU A 1 245 ? 21.971 20.966 57.300 1.00 30.16 245 LEU A CA 1
ATOM 1706 C C . LEU A 1 245 ? 22.144 19.631 58.019 1.00 33.15 245 LEU A C 1
ATOM 1707 O O . LEU A 1 245 ? 23.043 19.469 58.857 1.00 34.06 245 LEU A O 1
ATOM 1712 N N . GLU A 1 246 ? 21.283 18.674 57.684 1.00 33.68 246 GLU A N 1
ATOM 1713 C CA . GLU A 1 246 ? 21.346 17.319 58.223 1.00 36.98 246 GLU A CA 1
ATOM 1714 C C . GLU A 1 246 ? 22.677 16.626 57.899 1.00 36.92 246 GLU A C 1
ATOM 1715 O O . GLU A 1 246 ? 23.333 16.081 58.792 1.00 35.22 246 GLU A O 1
ATOM 1721 N N . LEU A 1 247 ? 23.085 16.656 56.628 1.00 33.04 247 LEU A N 1
ATOM 1722 C CA . LEU A 1 247 ? 24.363 16.056 56.220 1.00 33.85 247 LEU A CA 1
ATOM 1723 C C . LEU A 1 247 ? 25.561 16.779 56.841 1.00 34.01 247 LEU A C 1
ATOM 1724 O O . LEU A 1 247 ? 26.597 16.166 57.100 1.00 36.94 247 LEU A O 1
ATOM 1729 N N . SER A 1 248 ? 25.416 18.074 57.090 1.00 36.19 248 SER A N 1
ATOM 1730 C CA . SER A 1 248 ? 26.507 18.871 57.653 1.00 36.86 248 SER A CA 1
ATOM 1731 C C . SER A 1 248 ? 26.854 18.434 59.082 1.00 39.54 248 SER A C 1
ATOM 1732 O O . SER A 1 248 ? 27.968 18.665 59.538 1.00 37.88 248 SER A O 1
ATOM 1735 N N . LEU A 1 249 ? 25.912 17.783 59.763 1.00 37.92 249 LEU A N 1
ATOM 1736 C CA . LEU A 1 249 ? 26.156 17.269 61.124 1.00 42.97 249 LEU A CA 1
ATOM 1737 C C . LEU A 1 249 ? 26.954 15.958 61.134 1.00 43.34 249 LEU A C 1
ATOM 1738 O O . LEU A 1 249 ? 27.621 15.651 62.117 1.00 46.15 249 LEU A O 1
ATOM 1743 N N . ASN A 1 250 ? 26.894 15.201 60.039 1.00 43.74 250 ASN A N 1
ATOM 1744 C CA . ASN A 1 250 ? 27.484 13.851 59.973 1.00 43.80 250 ASN A CA 1
ATOM 1745 C C . ASN A 1 250 ? 28.686 13.685 59.033 1.00 42.99 250 ASN A C 1
ATOM 1746 O O . ASN A 1 250 ? 29.178 12.570 58.837 1.00 45.09 250 ASN A O 1
ATOM 1751 N N . HIS A 1 251 ? 29.153 14.789 58.451 1.00 37.09 251 HIS A N 1
ATOM 1752 C CA . HIS A 1 251 ? 30.287 14.767 57.536 1.00 34.39 251 HIS A CA 1
ATOM 1753 C C . HIS A 1 251 ? 31.054 16.043 57.755 1.00 32.83 251 HIS A C 1
ATOM 1754 O O . HIS A 1 251 ? 30.450 17.061 58.089 1.00 34.24 251 HIS A O 1
ATOM 1761 N N . PRO A 1 252 ? 32.391 16.012 57.596 1.00 33.06 252 PRO A N 1
ATOM 1762 C CA . PRO A 1 252 ? 33.187 17.238 57.756 1.00 33.18 252 PRO A CA 1
ATOM 1763 C C . PRO A 1 252 ? 32.909 18.257 56.655 1.00 32.17 252 PRO A C 1
ATOM 1764 O O . PRO A 1 252 ? 33.282 18.045 55.494 1.00 32.52 252 PRO A O 1
ATOM 1768 N N . VAL A 1 253 ? 32.223 19.331 57.012 1.00 30.73 253 VAL A N 1
ATOM 1769 C CA . VAL A 1 253 ? 31.911 20.390 56.053 1.00 29.61 253 VAL A CA 1
ATOM 1770 C C . VAL A 1 253 ? 32.359 21.710 56.650 1.00 29.26 253 VAL A C 1
ATOM 1771 O O . VAL A 1 253 ? 32.090 21.996 57.828 1.00 29.06 253 VAL A O 1
ATOM 1775 N N . VAL A 1 254 ? 33.068 22.509 55.858 1.00 27.78 254 VAL A N 1
ATOM 1776 C CA . VAL A 1 254 ? 33.514 23.826 56.315 1.00 26.74 254 VAL A CA 1
ATOM 1777 C C . VAL A 1 254 ? 32.769 24.895 55.505 1.00 27.98 254 VAL A C 1
ATOM 1778 O O . VAL A 1 254 ? 33.048 25.045 54.314 1.00 26.19 254 VAL A O 1
ATOM 1782 N N . PRO A 1 255 ? 31.792 25.597 56.121 1.00 27.51 255 PRO A N 1
ATOM 1783 C CA . PRO A 1 255 ? 31.138 26.681 55.406 1.00 27.52 255 PRO A CA 1
ATOM 1784 C C . PRO A 1 255 ? 32.093 27.872 55.339 1.00 29.42 255 PRO A C 1
ATOM 1785 O O . PRO A 1 255 ? 32.762 28.205 56.332 1.00 30.37 255 PRO A O 1
ATOM 1789 N N . PHE A 1 256 ? 32.207 28.471 54.166 1.00 26.90 256 PHE A N 1
ATOM 1790 C CA . PHE A 1 256 ? 33.064 29.625 54.002 1.00 28.15 256 PHE A CA 1
ATOM 1791 C C . PHE A 1 256 ? 32.396 30.628 53.066 1.00 28.00 256 PHE A C 1
ATOM 1792 O O . PHE A 1 256 ? 31.680 30.248 52.143 1.00 30.58 256 PHE A O 1
ATOM 1800 N N . ALA A 1 257 ? 32.590 31.911 53.324 1.00 25.78 257 ALA A N 1
ATOM 1801 C CA . ALA A 1 257 ? 31.988 32.929 52.469 1.00 27.16 257 ALA A CA 1
ATOM 1802 C C . ALA A 1 257 ? 33.051 33.870 51.945 1.00 26.84 257 ALA A C 1
ATOM 1803 O O . ALA A 1 257 ? 33.941 34.257 52.686 1.00 26.67 257 ALA A O 1
ATOM 1805 N N . VAL A 1 258 ? 32.967 34.196 50.653 1.00 24.31 258 VAL A N 1
ATOM 1806 C CA . VAL A 1 258 ? 33.852 35.160 50.000 1.00 23.45 258 VAL A CA 1
ATOM 1807 C C . VAL A 1 258 ? 33.051 36.372 49.479 1.00 22.28 258 VAL A C 1
ATOM 1808 O O . VAL A 1 258 ? 31.823 36.315 49.361 1.00 22.70 258 VAL A O 1
ATOM 1812 N N . SER A 1 259 ? 33.729 37.476 49.171 1.00 22.22 259 SER A N 1
ATOM 1813 C CA . SER A 1 259 ? 33.039 38.664 48.674 1.00 21.08 259 SER A CA 1
ATOM 1814 C C . SER A 1 259 ? 32.790 38.550 47.162 1.00 21.23 259 SER A C 1
ATOM 1815 O O . SER A 1 259 ? 33.419 37.741 46.486 1.00 20.79 259 SER A O 1
ATOM 1818 N N . ASP A 1 260 ? 31.898 39.390 46.662 1.00 21.14 260 ASP A N 1
ATOM 1819 C CA . ASP A 1 260 ? 31.679 39.497 45.203 1.00 22.10 260 ASP A CA 1
ATOM 1820 C C . ASP A 1 260 ? 32.968 39.877 44.488 1.00 23.06 260 ASP A C 1
ATOM 1821 O O . ASP A 1 260 ? 33.228 39.384 43.383 1.00 24.14 260 ASP A O 1
ATOM 1826 N N . ALA A 1 261 ? 33.780 40.742 45.105 1.00 23.57 261 ALA A N 1
ATOM 1827 C CA . ALA A 1 261 ? 35.049 41.154 44.504 1.00 25.01 261 ALA A CA 1
ATOM 1828 C C . ALA A 1 261 ? 36.010 39.973 44.349 1.00 24.73 261 ALA A C 1
ATOM 1829 O O . ALA A 1 261 ? 36.674 39.851 43.323 1.00 23.37 261 ALA A O 1
ATOM 1831 N N . MET A 1 262 ? 36.068 39.095 45.347 1.00 23.46 262 MET A N 1
ATOM 1832 C CA . MET A 1 262 ? 36.907 37.896 45.246 1.00 22.93 262 MET A CA 1
ATOM 1833 C C . MET A 1 262 ? 36.405 36.970 44.141 1.00 21.23 262 MET A C 1
ATOM 1834 O O . MET A 1 262 ? 37.199 36.448 43.356 1.00 23.05 262 MET A O 1
ATOM 1839 N N . ALA A 1 263 ? 35.087 36.770 44.083 1.00 20.59 263 ALA A N 1
ATOM 1840 C CA . ALA A 1 263 ? 34.503 35.892 43.069 1.00 19.24 263 ALA A CA 1
ATOM 1841 C C . ALA A 1 263 ? 34.748 36.466 41.676 1.00 19.20 263 ALA A C 1
ATOM 1842 O O . ALA A 1 263 ? 35.062 35.725 40.750 1.00 21.94 263 ALA A O 1
ATOM 1844 N N . ALA A 1 264 ? 34.619 37.781 41.537 1.00 19.94 264 ALA A N 1
ATOM 1845 C CA . ALA A 1 264 ? 34.790 38.425 40.232 1.00 21.22 264 ALA A CA 1
ATOM 1846 C C . ALA A 1 264 ? 36.250 38.323 39.773 1.00 20.74 264 ALA A C 1
ATOM 1847 O O . ALA A 1 264 ? 36.564 38.094 38.582 1.00 19.69 264 ALA A O 1
ATOM 1849 N N . ASP A 1 265 ? 37.156 38.525 40.708 1.00 22.05 265 ASP A N 1
ATOM 1850 C CA . ASP A 1 265 ? 38.570 38.441 40.375 1.00 23.64 265 ASP A CA 1
ATOM 1851 C C . ASP A 1 265 ? 38.909 37.015 39.935 1.00 21.92 265 ASP A C 1
ATOM 1852 O O . ASP A 1 265 ? 39.710 36.813 39.011 1.00 23.57 265 ASP A O 1
ATOM 1857 N N . ALA A 1 266 ? 38.275 36.028 40.558 1.00 20.93 266 ALA A N 1
ATOM 1858 C CA . ALA A 1 266 ? 38.563 34.640 40.186 1.00 20.37 266 ALA A CA 1
ATOM 1859 C C . ALA A 1 266 ? 38.067 34.338 38.768 1.00 20.62 266 ALA A C 1
ATOM 1860 O O . ALA A 1 266 ? 38.716 33.593 38.044 1.00 20.73 266 ALA A O 1
ATOM 1862 N N . VAL A 1 267 ? 36.909 34.877 38.406 1.00 19.59 267 VAL A N 1
ATOM 1863 C CA . VAL A 1 267 ? 36.393 34.695 37.036 1.00 20.04 267 VAL A CA 1
ATOM 1864 C C . VAL A 1 267 ? 37.398 35.285 36.042 1.00 19.91 267 VAL A C 1
ATOM 1865 O O . VAL A 1 267 ? 37.661 34.697 34.974 1.00 20.08 267 VAL A O 1
ATOM 1869 N N . ARG A 1 268 ? 37.928 36.463 36.369 1.00 20.09 268 ARG A N 1
ATOM 1870 C CA . ARG A 1 268 ? 38.864 37.135 35.461 1.00 20.34 268 ARG A CA 1
ATOM 1871 C C . ARG A 1 268 ? 40.131 36.294 35.342 1.00 20.52 268 ARG A C 1
ATOM 1872 O O . ARG A 1 268 ? 40.615 36.058 34.238 1.00 20.66 268 ARG A O 1
ATOM 1880 N N . LEU A 1 269 ? 40.645 35.836 36.477 1.00 20.12 269 LEU A N 1
ATOM 1881 C CA . LEU A 1 269 ? 41.905 35.045 36.499 1.00 20.09 269 LEU A CA 1
ATOM 1882 C C . LEU A 1 269 ? 41.759 33.707 35.803 1.00 22.13 269 LEU A C 1
ATOM 1883 O O . LEU A 1 269 ? 42.667 33.297 35.073 1.00 22.89 269 LEU A O 1
ATOM 1888 N N . PHE A 1 270 ? 40.619 33.041 36.010 1.00 21.08 270 PHE A N 1
ATOM 1889 C CA . PHE A 1 270 ? 40.342 31.792 35.316 1.00 21.16 270 PHE A CA 1
ATOM 1890 C C . PHE A 1 270 ? 40.224 31.980 33.793 1.00 22.29 270 PHE A C 1
ATOM 1891 O O . PHE A 1 270 ? 40.666 31.123 33.020 1.00 23.57 270 PHE A O 1
ATOM 1899 N N . ALA A 1 271 ? 39.629 33.087 33.366 1.00 21.62 271 ALA A N 1
ATOM 1900 C CA . ALA A 1 271 ? 39.538 33.372 31.915 1.00 21.97 271 ALA A CA 1
ATOM 1901 C C . ALA A 1 271 ? 40.955 33.564 31.338 1.00 24.34 271 ALA A C 1
ATOM 1902 O O . ALA A 1 271 ? 41.268 33.077 30.262 1.00 25.53 271 ALA A O 1
ATOM 1904 N N . GLU A 1 272 ? 41.805 34.300 32.046 1.00 24.13 272 GLU A N 1
ATOM 1905 C CA . GLU A 1 272 ? 43.182 34.518 31.583 1.00 25.21 272 GLU A CA 1
ATOM 1906 C C . GLU A 1 272 ? 44.025 33.226 31.596 1.00 25.89 272 GLU A C 1
ATOM 1907 O O . GLU A 1 272 ? 44.765 32.948 30.646 1.00 26.83 272 GLU A O 1
ATOM 1913 N N . ASP A 1 273 ? 43.890 32.426 32.654 1.00 25.83 273 ASP A N 1
ATOM 1914 C CA . ASP A 1 273 ? 44.710 31.231 32.842 1.00 26.72 273 ASP A CA 1
ATOM 1915 C C . ASP A 1 273 ? 44.262 30.027 32.006 1.00 28.17 273 ASP A C 1
ATOM 1916 O O . ASP A 1 273 ? 45.089 29.375 31.349 1.00 28.23 273 ASP A O 1
ATOM 1921 N N . PHE A 1 274 ? 42.963 29.733 32.044 1.00 25.66 274 PHE A N 1
ATOM 1922 C CA . PHE A 1 274 ? 42.424 28.529 31.415 1.00 26.06 274 PHE A CA 1
ATOM 1923 C C . PHE A 1 274 ? 41.588 28.780 30.161 1.00 23.25 274 PHE A C 1
ATOM 1924 O O . PHE A 1 274 ? 41.136 27.829 29.545 1.00 23.42 274 PHE A O 1
ATOM 1932 N N . LYS A 1 275 ? 41.384 30.054 29.829 1.00 22.43 275 LYS A N 1
ATOM 1933 C CA . LYS A 1 275 ? 40.740 30.499 28.572 1.00 23.28 275 LYS A CA 1
ATOM 1934 C C . LYS A 1 275 ? 39.273 30.047 28.576 1.00 24.54 275 LYS A C 1
ATOM 1935 O O . LYS A 1 275 ? 38.711 29.695 27.550 1.00 23.03 275 LYS A O 1
ATOM 1941 N N . MET A 1 276 ? 38.672 30.024 29.758 1.00 21.79 276 MET A N 1
ATOM 1942 C CA . MET A 1 276 ? 37.273 29.653 29.879 1.00 25.50 276 MET A CA 1
ATOM 1943 C C . MET A 1 276 ? 36.548 30.687 30.702 1.00 26.30 276 MET A C 1
ATOM 1944 O O . MET A 1 276 ? 37.120 31.193 31.698 1.00 24.46 276 MET A O 1
ATOM 1949 N N . LEU A 1 277 ? 35.325 31.014 30.278 1.00 25.02 277 LEU A N 1
ATOM 1950 C CA . LEU A 1 277 ? 34.477 31.955 31.014 1.00 24.26 277 LEU A CA 1
ATOM 1951 C C . LEU A 1 277 ? 33.522 31.176 31.874 1.00 22.86 277 LEU A C 1
ATOM 1952 O O . LEU A 1 277 ? 32.761 30.373 31.360 1.00 22.88 277 LEU A O 1
ATOM 1957 N N . VAL A 1 278 ? 33.610 31.371 33.194 1.00 22.97 278 VAL A N 1
ATOM 1958 C CA . VAL A 1 278 ? 32.680 30.750 34.116 1.00 22.60 278 VAL A CA 1
ATOM 1959 C C . VAL A 1 278 ? 31.946 31.805 34.947 1.00 22.32 278 VAL A C 1
ATOM 1960 O O . VAL A 1 278 ? 32.392 32.949 35.085 1.00 21.99 278 VAL A O 1
ATOM 1964 N N . GLU A 1 279 ? 30.807 31.398 35.492 1.00 21.89 279 GLU A N 1
ATOM 1965 C CA . GLU A 1 279 ? 29.985 32.301 36.303 1.00 23.47 279 GLU A CA 1
ATOM 1966 C C . GLU A 1 279 ? 30.689 32.632 37.599 1.00 22.06 279 GLU A C 1
ATOM 1967 O O . GLU A 1 279 ? 31.515 31.850 38.063 1.00 22.12 279 GLU A O 1
ATOM 1973 N N . ALA A 1 280 ? 30.331 33.770 38.193 1.00 20.40 280 ALA A N 1
ATOM 1974 C CA . ALA A 1 280 ? 30.832 34.123 39.524 1.00 22.31 280 ALA A CA 1
ATOM 1975 C C . ALA A 1 280 ? 30.520 33.081 40.589 1.00 23.11 280 ALA A C 1
ATOM 1976 O O . ALA A 1 280 ? 31.253 32.998 41.590 1.00 23.80 280 ALA A O 1
ATOM 1978 N N . SER A 1 281 ? 29.442 32.291 40.392 1.00 25.24 281 SER A N 1
ATOM 1979 C CA . SER A 1 281 ? 29.176 31.126 41.239 1.00 25.81 281 SER A CA 1
ATOM 1980 C C . SER A 1 281 ? 30.387 30.168 41.328 1.00 26.19 281 SER A C 1
ATOM 1981 O O . SER A 1 281 ? 30.844 29.796 42.418 1.00 24.23 281 SER A O 1
ATOM 1984 N N . ALA A 1 282 ? 30.935 29.798 40.174 1.00 22.82 282 ALA A N 1
ATOM 1985 C CA . ALA A 1 282 ? 32.125 28.943 40.129 1.00 22.95 282 ALA A CA 1
ATOM 1986 C C . ALA A 1 282 ? 33.326 29.741 40.576 1.00 22.43 282 ALA A C 1
ATOM 1987 O O . ALA A 1 282 ? 34.254 29.208 41.203 1.00 24.36 282 ALA A O 1
ATOM 1989 N N . GLY A 1 283 ? 33.314 31.032 40.258 1.00 22.09 283 GLY A N 1
ATOM 1990 C CA . GLY A 1 283 ? 34.383 31.931 40.644 1.00 22.59 283 GLY A CA 1
ATOM 1991 C C . GLY A 1 283 ? 34.543 31.947 42.169 1.00 25.25 283 GLY A C 1
ATOM 1992 O O . GLY A 1 283 ? 35.657 32.049 42.663 1.00 22.56 283 GLY A O 1
ATOM 1993 N N . ALA A 1 284 ? 33.435 31.844 42.900 1.00 24.57 284 ALA A N 1
ATOM 1994 C CA . ALA A 1 284 ? 33.507 31.787 44.376 1.00 25.70 284 ALA A CA 1
ATOM 1995 C C . ALA A 1 284 ? 34.402 30.634 44.862 1.00 27.21 284 ALA A C 1
ATOM 1996 O O . ALA A 1 284 ? 35.216 30.825 45.763 1.00 27.60 284 ALA A O 1
ATOM 1998 N N . ALA A 1 285 ? 34.249 29.448 44.274 1.00 25.44 285 ALA A N 1
ATOM 1999 C CA . ALA A 1 285 ? 35.070 28.304 44.677 1.00 25.77 285 ALA A CA 1
ATOM 2000 C C . ALA A 1 285 ? 36.531 28.481 44.273 1.00 24.43 285 ALA A C 1
ATOM 2001 O O . ALA A 1 285 ? 37.427 28.216 45.066 1.00 24.43 285 ALA A O 1
ATOM 2003 N N . LEU A 1 286 ? 36.759 28.955 43.049 1.00 23.44 286 LEU A N 1
ATOM 2004 C CA . LEU A 1 286 ? 38.117 29.216 42.565 1.00 23.74 286 LEU A CA 1
ATOM 2005 C C . LEU A 1 286 ? 38.856 30.267 43.400 1.00 23.59 286 LEU A C 1
ATOM 2006 O O . LEU A 1 286 ? 40.095 30.233 43.515 1.00 24.97 286 LEU A O 1
ATOM 2011 N N . SER A 1 287 ? 38.097 31.187 43.992 1.00 23.76 287 SER A N 1
ATOM 2012 C CA . SER A 1 287 ? 38.698 32.298 44.731 1.00 26.23 287 SER A CA 1
ATOM 2013 C C . SER A 1 287 ? 39.483 31.836 45.960 1.00 26.79 287 SER A C 1
ATOM 2014 O O . SER A 1 287 ? 40.451 32.491 46.354 1.00 26.61 287 SER A O 1
ATOM 2017 N N . LEU A 1 288 ? 39.115 30.690 46.519 1.00 26.31 288 LEU A N 1
ATOM 2018 C CA . LEU A 1 288 ? 39.873 30.162 47.658 1.00 28.58 288 LEU A CA 1
ATOM 2019 C C . LEU A 1 288 ? 41.299 29.816 47.247 1.00 28.93 288 LEU A C 1
ATOM 2020 O O . LEU A 1 288 ? 42.231 29.956 48.040 1.00 29.87 288 LEU A O 1
ATOM 2025 N N . CYS A 1 289 ? 41.475 29.402 45.990 1.00 28.79 289 CYS A N 1
ATOM 2026 C CA . CYS A 1 289 ? 42.808 29.078 45.494 1.00 28.19 289 CYS A CA 1
ATOM 2027 C C . CYS A 1 289 ? 43.588 30.317 45.097 1.00 28.52 289 CYS A C 1
ATOM 2028 O O . CYS A 1 289 ? 44.748 30.491 45.503 1.00 30.58 289 CYS A O 1
ATOM 2031 N N . TYR A 1 290 ? 42.947 31.185 44.321 1.00 27.54 290 TYR A N 1
ATOM 2032 C CA . TYR A 1 290 ? 43.588 32.395 43.827 1.00 27.88 290 TYR A CA 1
ATOM 2033 C C . TYR A 1 290 ? 44.015 33.346 44.946 1.00 30.77 290 TYR A C 1
ATOM 2034 O O . TYR A 1 290 ? 45.049 33.999 44.844 1.00 30.45 290 TYR A O 1
ATOM 2043 N N . THR A 1 291 ? 43.241 33.395 46.020 1.00 30.45 291 THR A N 1
ATOM 2044 C CA . THR A 1 291 ? 43.596 34.237 47.166 1.00 31.81 291 THR A CA 1
ATOM 2045 C C . THR A 1 291 ? 44.487 33.538 48.197 1.00 33.72 291 THR A C 1
ATOM 2046 O O . THR A 1 291 ? 44.939 34.188 49.140 1.00 36.48 291 THR A O 1
ATOM 2050 N N . HIS A 1 292 ? 44.684 32.223 48.069 1.00 31.50 292 HIS A N 1
ATOM 2051 C CA . HIS A 1 292 ? 45.459 31.438 49.042 1.00 35.01 292 HIS A CA 1
ATOM 2052 C C . HIS A 1 292 ? 44.699 31.220 50.335 1.00 33.91 292 HIS A C 1
ATOM 2053 O O . HIS A 1 292 ? 45.223 30.617 51.281 1.00 35.81 292 HIS A O 1
ATOM 2060 N N . LEU A 1 293 ? 43.447 31.673 50.394 1.00 31.49 293 LEU A N 1
ATOM 2061 C CA . LEU A 1 293 ? 42.646 31.457 51.605 1.00 31.99 293 LEU A CA 1
ATOM 2062 C C . LEU A 1 293 ? 42.487 29.976 51.941 1.00 32.74 293 LEU A C 1
ATOM 2063 O O . LEU A 1 293 ? 42.302 29.624 53.112 1.00 34.48 293 LEU A O 1
ATOM 2068 N N . ILE A 1 294 ? 42.599 29.110 50.931 1.00 31.64 294 ILE A N 1
ATOM 2069 C CA . ILE A 1 294 ? 42.574 27.653 51.151 1.00 33.61 294 ILE A CA 1
ATOM 2070 C C . ILE A 1 294 ? 43.640 27.218 52.186 1.00 36.70 294 ILE A C 1
ATOM 2071 O O . ILE A 1 294 ? 43.397 26.322 53.001 1.00 36.82 294 ILE A O 1
ATOM 2076 N N . ARG A 1 295 ? 44.792 27.890 52.178 1.00 37.86 295 ARG A N 1
ATOM 2077 C CA . ARG A 1 295 ? 45.876 27.583 53.123 1.00 40.75 295 ARG A CA 1
ATOM 2078 C C . ARG A 1 295 ? 45.551 27.969 54.573 1.00 39.55 295 ARG A C 1
ATOM 2079 O O . ARG A 1 295 ? 46.045 27.339 55.513 1.00 41.82 295 ARG A O 1
ATOM 2087 N N . ASP A 1 296 ? 44.729 29.001 54.751 1.00 39.12 296 ASP A N 1
ATOM 2088 C CA . ASP A 1 296 ? 44.265 29.411 56.084 1.00 40.20 296 ASP A CA 1
ATOM 2089 C C . ASP A 1 296 ? 43.206 28.444 56.633 1.00 43.27 296 ASP A C 1
ATOM 2090 O O . ASP A 1 296 ? 43.121 28.216 57.843 1.00 41.89 296 ASP A O 1
ATOM 2092 N N . ILE A 1 297 ? 42.413 27.867 55.732 1.00 40.35 297 ILE A N 1
ATOM 2093 C CA . ILE A 1 297 ? 41.392 26.880 56.095 1.00 40.13 297 ILE A CA 1
ATOM 2094 C C . ILE A 1 297 ? 42.020 25.510 56.382 1.00 42.64 297 ILE A C 1
ATOM 2095 O O . ILE A 1 297 ? 41.640 24.833 57.340 1.00 43.95 297 ILE A O 1
ATOM 2100 N N . LEU A 1 298 ? 42.981 25.105 55.555 1.00 42.47 298 LEU A N 1
ATOM 2101 C CA . LEU A 1 298 ? 43.657 23.821 55.740 1.00 42.91 298 LEU A CA 1
ATOM 2102 C C . LEU A 1 298 ? 45.166 24.041 55.849 1.00 44.17 298 LEU A C 1
ATOM 2103 O O . LEU A 1 298 ? 45.879 23.984 54.844 1.00 41.52 298 LEU A O 1
ATOM 2108 N N . PRO A 1 299 ? 45.666 24.300 57.075 1.00 45.82 299 PRO A N 1
ATOM 2109 C CA . PRO A 1 299 ? 47.086 24.661 57.207 1.00 46.26 299 PRO A CA 1
ATOM 2110 C C . PRO A 1 299 ? 48.067 23.518 56.902 1.00 45.35 299 PRO A C 1
ATOM 2111 O O . PRO A 1 299 ? 49.254 23.778 56.700 1.00 47.57 299 PRO A O 1
ATOM 2115 N N . SER A 1 300 ? 47.567 22.282 56.850 1.00 45.16 300 SER A N 1
ATOM 2116 C CA . SER A 1 300 ? 48.394 21.096 56.604 1.00 48.26 300 SER A CA 1
ATOM 2117 C C . SER A 1 300 ? 48.768 20.863 55.141 1.00 48.87 300 SER A C 1
ATOM 2118 O O . SER A 1 300 ? 49.587 19.984 54.849 1.00 51.14 300 SER A O 1
ATOM 2121 N N . LEU A 1 301 ? 48.163 21.615 54.221 1.00 46.26 301 LEU A N 1
ATOM 2122 C CA . LEU A 1 301 ? 48.408 21.399 52.789 1.00 44.34 301 LEU A CA 1
ATOM 2123 C C . LEU A 1 301 ? 49.903 21.353 52.456 1.00 46.29 301 LEU A C 1
ATOM 2124 O O . LEU A 1 301 ? 50.693 22.145 52.983 1.00 45.26 301 LEU A O 1
ATOM 2129 N N . SER A 1 302 ? 50.271 20.403 51.600 1.00 45.06 302 SER A N 1
ATOM 2130 C CA . SER A 1 302 ? 51.654 20.222 51.160 1.00 45.12 302 SER A CA 1
ATOM 2131 C C . SER A 1 302 ? 51.663 19.703 49.713 1.00 46.06 302 SER A C 1
ATOM 2132 O O . SER A 1 302 ? 50.620 19.284 49.215 1.00 44.72 302 SER A O 1
ATOM 2135 N N . PRO A 1 303 ? 52.833 19.728 49.030 1.00 47.45 303 PRO A N 1
ATOM 2136 C CA . PRO A 1 303 ? 52.896 19.232 47.647 1.00 46.41 303 PRO A CA 1
ATOM 2137 C C . PRO A 1 303 ? 52.572 17.744 47.529 1.00 45.88 303 PRO A C 1
ATOM 2138 O O . PRO A 1 303 ? 52.410 17.239 46.425 1.00 49.67 303 PRO A O 1
ATOM 2142 N N . ALA A 1 304 ? 52.456 17.064 48.665 1.00 44.59 304 ALA A N 1
ATOM 2143 C CA . ALA A 1 304 ? 52.044 15.660 48.711 1.00 46.77 304 ALA A CA 1
ATOM 2144 C C . ALA A 1 304 ? 50.518 15.507 48.755 1.00 47.10 304 ALA A C 1
ATOM 2145 O O . ALA A 1 304 ? 49.999 14.388 48.764 1.00 49.88 304 ALA A O 1
ATOM 2147 N N . LYS A 1 305 ? 49.800 16.627 48.784 1.00 45.37 305 LYS A N 1
ATOM 2148 C CA . LYS A 1 305 ? 48.343 16.589 48.944 1.00 44.27 305 LYS A CA 1
ATOM 2149 C C . LYS A 1 305 ? 47.608 17.207 47.761 1.00 43.64 305 LYS A C 1
ATOM 2150 O O . LYS A 1 305 ? 48.183 18.006 47.016 1.00 43.36 305 LYS A O 1
ATOM 2156 N N . ASP A 1 306 ? 46.344 16.812 47.598 1.00 43.15 306 ASP A N 1
ATOM 2157 C CA . ASP A 1 306 ? 45.516 17.205 46.454 1.00 40.88 306 ASP A CA 1
ATOM 2158 C C . ASP A 1 306 ? 44.298 18.006 46.928 1.00 36.72 306 ASP A C 1
ATOM 2159 O O . ASP A 1 306 ? 43.679 17.651 47.936 1.00 35.69 306 ASP A O 1
ATOM 2164 N N . VAL A 1 307 ? 43.986 19.099 46.224 1.00 32.63 307 VAL A N 1
ATOM 2165 C CA A VAL A 1 307 ? 42.707 19.783 46.428 0.50 31.29 307 VAL A CA 1
ATOM 2166 C CA B VAL A 1 307 ? 42.744 19.855 46.421 0.50 30.22 307 VAL A CA 1
ATOM 2167 C C . VAL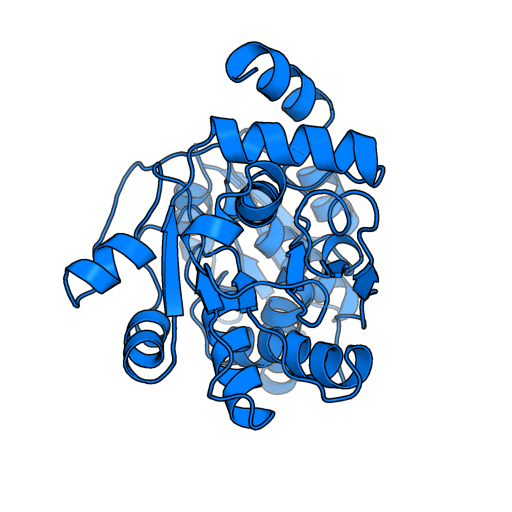 A 1 307 ? 41.961 19.798 45.103 1.00 28.56 307 VAL A C 1
ATOM 2168 O O . VAL A 1 307 ? 42.556 19.995 44.038 1.00 26.79 307 VAL A O 1
ATOM 2175 N N . VAL A 1 308 ? 40.650 19.537 45.171 1.00 27.64 308 VAL A N 1
ATOM 2176 C CA . VAL A 1 308 ? 39.807 19.480 43.969 1.00 25.83 308 VAL A CA 1
ATOM 2177 C C . VAL A 1 308 ? 38.818 20.650 44.012 1.00 24.65 308 VAL A C 1
ATOM 2178 O O . VAL A 1 308 ? 38.149 20.850 45.013 1.00 24.33 308 VAL A O 1
ATOM 2182 N N . VAL A 1 309 ? 38.752 21.431 42.939 1.00 22.90 309 VAL A N 1
ATOM 2183 C CA . VAL A 1 309 ? 37.787 22.545 42.882 1.00 24.00 309 VAL A CA 1
ATOM 2184 C C . VAL A 1 309 ? 36.726 22.153 41.878 1.00 24.35 309 VAL A C 1
ATOM 2185 O O . VAL A 1 309 ? 37.064 21.837 40.728 1.00 23.69 309 VAL A O 1
ATOM 2189 N N . LEU A 1 310 ? 35.450 22.187 42.286 1.00 24.61 310 LEU A N 1
ATOM 2190 C CA . LEU A 1 310 ? 34.368 21.904 41.338 1.00 24.84 310 LEU A CA 1
ATOM 2191 C C . LEU A 1 310 ? 34.061 23.153 40.558 1.00 25.24 310 LEU A C 1
ATOM 2192 O O . LEU A 1 310 ? 33.521 24.123 41.107 1.00 26.87 310 LEU A O 1
ATOM 2197 N N . VAL A 1 311 ? 34.429 23.143 39.277 1.00 25.30 311 VAL A N 1
ATOM 2198 C CA . VAL A 1 311 ? 34.261 24.311 38.448 1.00 25.25 311 VAL A CA 1
ATOM 2199 C C . VAL A 1 311 ? 32.924 24.157 37.751 1.00 25.19 311 VAL A C 1
ATOM 2200 O O . VAL A 1 311 ? 32.800 23.479 36.723 1.00 24.97 311 VAL A O 1
ATOM 2204 N N . THR A 1 312 ? 31.917 24.778 38.348 1.00 23.81 312 THR A N 1
ATOM 2205 C CA . THR A 1 312 ? 30.533 24.441 38.023 1.00 23.98 312 THR A CA 1
ATOM 2206 C C . THR A 1 312 ? 30.044 24.968 36.677 1.00 24.14 312 THR A C 1
ATOM 2207 O O . THR A 1 312 ? 29.032 24.485 36.167 1.00 23.22 312 THR A O 1
ATOM 2211 N N . GLY A 1 313 ? 30.756 25.951 36.122 1.00 22.61 313 GLY A N 1
ATOM 2212 C CA . GLY A 1 313 ? 30.503 26.416 34.766 1.00 22.10 313 GLY A CA 1
ATOM 2213 C C . GLY A 1 313 ? 29.483 27.534 34.827 1.00 24.71 313 GLY A C 1
ATOM 2214 O O . GLY A 1 313 ? 29.681 28.538 35.545 1.00 25.03 313 GLY A O 1
ATOM 2215 N N . GLY A 1 314 ? 28.392 27.358 34.096 1.00 24.49 314 GLY A N 1
ATOM 2216 C CA . GLY A 1 314 ? 27.294 28.317 34.113 1.00 24.62 314 GLY A CA 1
ATOM 2217 C C . GLY A 1 314 ? 27.241 29.238 32.903 1.00 24.96 314 GLY A C 1
ATOM 2218 O O . GLY A 1 314 ? 28.268 29.595 32.327 1.00 24.61 314 GLY A O 1
ATOM 2219 N N . SER A 1 315 ? 26.036 29.656 32.544 1.00 24.27 315 SER A N 1
ATOM 2220 C CA . SER A 1 315 ? 25.854 30.477 31.336 1.00 24.60 315 SER A CA 1
ATOM 2221 C C . SER A 1 315 ? 25.541 31.934 31.637 1.00 25.16 315 SER A C 1
ATOM 2222 O O . SER A 1 315 ? 25.404 32.701 30.694 1.00 25.29 315 SER A O 1
ATOM 2225 N N . ASP A 1 316 ? 25.419 32.310 32.915 1.00 23.58 316 ASP A N 1
ATOM 2226 C CA . ASP A 1 316 ? 25.135 33.703 33.271 1.00 27.80 316 ASP A CA 1
ATOM 2227 C C . ASP A 1 316 ? 26.449 34.467 33.359 1.00 26.65 316 ASP A C 1
ATOM 2228 O O . ASP A 1 316 ? 26.852 34.929 34.419 1.00 27.27 316 ASP A O 1
ATOM 2233 N N . ILE A 1 317 ? 27.128 34.566 32.226 1.00 25.75 317 ILE A N 1
ATOM 2234 C CA . ILE A 1 317 ? 28.443 35.185 32.151 1.00 25.05 317 ILE A CA 1
ATOM 2235 C C . ILE A 1 317 ? 28.591 35.568 30.681 1.00 27.12 317 ILE A C 1
ATOM 2236 O O . ILE A 1 317 ? 27.958 34.958 29.828 1.00 27.81 317 ILE A O 1
ATOM 2241 N N . SER A 1 318 ? 29.394 36.597 30.411 1.00 26.67 318 SER A N 1
ATOM 2242 C CA . SER A 1 318 ? 29.538 37.154 29.062 1.00 27.02 318 SER A CA 1
ATOM 2243 C C . SER A 1 318 ? 30.702 38.136 29.092 1.00 27.45 318 SER A C 1
ATOM 2244 O O . SER A 1 318 ? 31.218 38.472 30.162 1.00 24.91 318 SER A O 1
ATOM 2247 N N . LEU A 1 319 ? 31.108 38.600 27.916 1.00 25.96 319 LEU A N 1
ATOM 2248 C CA . LEU A 1 319 ? 32.152 39.612 27.828 1.00 25.14 319 LEU A CA 1
ATOM 2249 C C . LEU A 1 319 ? 31.716 40.899 28.526 1.00 24.23 319 LEU A C 1
ATOM 2250 O O . LEU A 1 319 ? 32.532 41.568 29.164 1.00 25.54 319 LEU A O 1
ATOM 2255 N N . ALA A 1 320 ? 30.426 41.229 28.466 1.00 25.17 320 ALA A N 1
ATOM 2256 C CA . ALA A 1 320 ? 29.981 42.434 29.150 1.00 24.97 320 ALA A CA 1
ATOM 2257 C C . ALA A 1 320 ? 30.039 42.248 30.678 1.00 25.79 320 ALA A C 1
ATOM 2258 O O . ALA A 1 320 ? 30.294 43.217 31.390 1.00 25.15 320 ALA A O 1
ATOM 2260 N N . HIS A 1 321 ? 29.854 41.016 31.169 1.00 24.18 321 HIS A N 1
ATOM 2261 C CA . HIS A 1 321 ? 30.018 40.767 32.627 1.00 26.61 321 HIS A CA 1
ATOM 2262 C C . HIS A 1 321 ? 31.437 41.064 33.013 1.00 26.57 321 HIS A C 1
ATOM 2263 O O . HIS A 1 321 ? 31.691 41.715 34.030 1.00 29.44 321 HIS A O 1
ATOM 2270 N N . LEU A 1 322 ? 32.374 40.566 32.211 1.00 28.50 322 LEU A N 1
ATOM 2271 C CA . LEU A 1 322 ? 33.797 40.738 32.486 1.00 29.79 322 LEU A CA 1
ATOM 2272 C C . LEU A 1 322 ? 34.226 42.204 32.416 1.00 30.78 322 LEU A C 1
ATOM 2273 O O . LEU A 1 322 ? 35.055 42.643 33.208 1.00 31.67 322 LEU A O 1
ATOM 2278 N N . ASP A 1 323 ? 33.637 42.962 31.493 1.00 27.61 323 ASP A N 1
ATOM 2279 C CA . ASP A 1 323 ? 33.839 44.418 31.469 1.00 27.84 323 ASP A CA 1
ATOM 2280 C C . ASP A 1 323 ? 33.417 45.036 32.812 1.00 27.66 323 ASP A C 1
ATOM 2281 O O . ASP A 1 323 ? 34.154 45.840 33.424 1.00 26.41 323 ASP A O 1
ATOM 2286 N N . GLU A 1 324 ? 32.210 44.675 33.246 1.00 25.81 324 GLU A N 1
ATOM 2287 C CA . GLU A 1 324 ? 31.627 45.198 34.466 1.00 29.01 324 GLU A CA 1
ATOM 2288 C C . GLU A 1 324 ? 32.425 44.818 35.702 1.00 28.87 324 GLU A C 1
ATOM 2289 O O . GLU A 1 324 ? 32.672 45.666 36.575 1.00 30.04 324 GLU A O 1
ATOM 2295 N N . TYR A 1 325 ? 32.845 43.557 35.762 1.00 28.31 325 TYR A N 1
ATOM 2296 C CA . TYR A 1 325 ? 33.599 43.053 36.915 1.00 29.19 325 TYR A CA 1
ATOM 2297 C C . TYR A 1 325 ? 34.908 43.811 37.056 1.00 32.10 325 TYR A C 1
ATOM 2298 O O . TYR A 1 325 ? 35.258 44.239 38.158 1.00 33.92 325 TYR A O 1
ATOM 2307 N N . ARG A 1 326 ? 35.614 43.981 35.942 1.00 31.31 326 ARG A N 1
ATOM 2308 C CA . ARG A 1 326 ? 36.893 44.691 35.936 1.00 32.58 326 ARG A CA 1
ATOM 2309 C C . ARG A 1 326 ? 36.727 46.138 36.432 1.00 36.81 326 ARG A C 1
ATOM 2310 O O . ARG A 1 326 ? 37.467 46.564 37.328 1.00 40.48 326 ARG A O 1
ATOM 2318 N N . LYS A 1 327 ? 35.744 46.865 35.893 1.00 35.75 327 LYS A N 1
ATOM 2319 C CA . LYS A 1 327 ? 35.445 48.251 36.325 1.00 35.98 327 LYS A CA 1
ATOM 2320 C C . LYS A 1 327 ? 35.107 48.391 37.803 1.00 37.92 327 LYS A C 1
ATOM 2321 O O . LYS A 1 327 ? 35.503 49.372 38.436 1.00 38.81 327 LYS A O 1
ATOM 2327 N N . LYS A 1 328 ? 34.335 47.443 38.329 1.00 35.46 328 LYS A N 1
ATOM 2328 C CA . LYS A 1 328 ? 33.685 47.600 39.633 1.00 37.58 328 LYS A CA 1
ATOM 2329 C C . LYS A 1 328 ? 34.477 47.046 40.825 1.00 38.51 328 LYS A C 1
ATOM 2330 O O . LYS A 1 328 ? 34.377 47.594 41.931 1.00 40.65 328 LYS A O 1
ATOM 2333 N N . TYR A 1 329 ? 35.242 45.974 40.602 1.00 37.08 329 TYR A N 1
ATOM 2334 C CA . TYR A 1 329 ? 35.866 45.217 41.693 1.00 38.19 329 TYR A CA 1
ATOM 2335 C C . TYR A 1 329 ? 37.394 45.195 41.733 1.00 42.40 329 TYR A C 1
ATOM 2336 O O . TYR A 1 329 ? 37.987 44.808 42.747 1.00 45.21 329 TYR A O 1
ATOM 2345 N N . MET A 1 330 ? 38.035 45.590 40.645 1.00 44.66 330 MET A N 1
ATOM 2346 C CA . MET A 1 330 ? 39.489 45.450 40.542 1.00 49.13 330 MET A CA 1
ATOM 2347 C C . MET A 1 330 ? 40.239 46.782 40.531 1.00 51.11 330 MET A C 1
ATOM 2348 O O . MET A 1 330 ? 39.821 47.734 39.869 1.00 51.85 330 MET A O 1
#

Solvent-accessible surface area: 13058 Å² total; per-residue (Å²): 129,62,29,31,61,78,3,56,30,62,80,1,80,104,7,18,182,103,1,47,2,41,0,40,0,0,1,0,31,89,5,28,32,20,3,8,30,0,0,0,0,2,23,10,0,70,71,14,18,119,100,110,30,78,123,2,20,0,0,0,0,13,12,1,7,1,0,11,0,0,0,42,0,3,124,84,32,58,14,87,2,16,0,0,0,10,67,103,23,44,138,198,4,4,92,51,0,119,102,27,53,13,98,36,60,90,112,18,158,66,41,76,30,0,50,79,45,0,116,162,45,55,146,244,47,10,43,24,0,21,32,15,82,67,62,41,0,27,112,3,3,26,45,0,0,67,30,0,60,105,64,8,122,84,87,79,6,26,0,0,0,0,6,1,10,11,2,4,17,0,0,0,0,0,65,6,0,63,95,10,110,13,119,129,6,27,0,0,1,0,2,0,115,32,2,35,2,0,44,23,0,54,128,60,55,118,63,41,114,35,138,186,46,115,13,39,0,27,28,9,54,26,53,32,4,5,70,52,0,25,92,15,21,147,110,9,59,24,52,35,50,13,0,36,34,38,43,0,0,42,1,0,69,46,0,18,106,69,44,162,55,71,0,3,1,4,0,0,0,0,0,0,0,0,34,60,72,60,0,77,76,34,31,106,79,8,36,97,96,80,30,0,0,0,0,0,14,2,10,34,28,19,29,130,64,44,17,64,93,11,127,159,93,74,96

B-factor: mean 31.94, std 8.53, range [18.57, 67.72]

Radius of gyration: 18.38 Å; Cα contacts (8 Å, |Δi|>4): 742; chains: 1; bounding box: 56×43×44 Å